Protein AF-A0A3B8NYT2-F1 (afdb_monomer_lite)

Foldseek 3Di:
DDDDDDDDDDDDDPPPPPVPPPPPDFPDAKDKDKDWAAQAAEAQDKTKIFIAIAGPFFFFKKKKFFQVFFPCLFKDWDDKDFPFPDFAPDWDDLDPRGMTMGGHPDTGDGHGDDTRMMTMIGGHLPGDFAWDKHKMFMWTWGADPVRDIDTDRPRDIDIYTHGYDHHQFQAKEKEFEAEADDPPDWWWKKKFKADPNHGPDIDIHGPPRGMDMDGRHDFAKIKIWIDTPQWQIDIDIDGHDRHHHYDYYYIAGQCPLVRPRDLAVVSLVVLVCVQVVNDDGDPRSQSSQPLVPPSDSHPVSSVQSHCCNVVNDNSD

Secondary structure (DSSP, 8-state):
--------------------------SS--EEEEE---SEEETT-EEEEEEEEE-SS-EEEEEEE-TTTB-TTTEEEEEEEE-SSS--SEEE-S-TT-EEEEEEEEEE---TTSEEEEEEEEE-TTPPSEE--EEEEEEEEEE-TTS-EEEEEEEEEEEE--EEE-----EEEEEEEE-PPPTT--PPEEEEEEETTEEEEEEEE-TT--EEEEEEEPSEEEEEEEE-TTEEPEEEEEEE-SS-EE--EE-EETT-SSSSSS--HHHHHHHHHHHTTSS---HHHHHHH--S-SSS--HHHHHHHHHHHTTSS---

pLDDT: mean 79.04, std 18.61, range [25.8, 98.31]

Radius of gyration: 38.43 Å; chains: 1; bounding box: 87×57×144 Å

Sequence (316 aa):
MKKKWLSLVSVVLVLATVLALSVPAFAATPTVTVKGNYPAVPRGSQITFSVTVDSASDVTAIMMDLSETVDFDVFEFVSYEWKTAEQPKIKADLDDKNTIAGAWETPIAVSGTAPVFEMTLKAKADAKLGKSDVSVNVTLRCKDAAGKETRISCDTTATASPLILEPSVGISISGNVKSFVDSTGDSDVTVNLLKNDVRVRYTTLVPGVTTYNFTDVAAGTYTLEISKRSHVTRTYTVTVGTSDVKQDVEIRLKGDINGDGRVNTSDVNRANLQAKGKTTLNAYEFACADVTGDGRVNTSDVNRINLHAKGKSLMW

Structure (mmCIF, N/CA/C/O backbone):
data_AF-A0A3B8NYT2-F1
#
_entry.id   AF-A0A3B8NYT2-F1
#
loop_
_atom_site.group_PDB
_atom_site.id
_atom_site.type_symbol
_atom_site.label_atom_id
_atom_site.label_alt_id
_atom_site.label_comp_id
_atom_site.label_asym_id
_atom_site.label_entity_id
_atom_site.label_seq_id
_atom_site.pdbx_PDB_ins_code
_atom_site.Cartn_x
_atom_site.Cartn_y
_atom_site.Cartn_z
_atom_site.occupancy
_atom_site.B_iso_or_equiv
_atom_site.auth_seq_id
_atom_site.auth_comp_id
_atom_site.auth_asym_id
_atom_site.auth_atom_id
_atom_site.pdbx_PDB_model_num
ATOM 1 N N . MET A 1 1 ? 56.844 -38.752 -103.220 1.00 36.84 1 MET A N 1
ATOM 2 C CA . MET A 1 1 ? 57.457 -39.279 -101.980 1.00 36.84 1 MET A CA 1
ATOM 3 C C . MET A 1 1 ? 56.417 -39.234 -100.863 1.00 36.84 1 MET A C 1
ATOM 5 O O . MET A 1 1 ? 55.834 -38.182 -100.690 1.00 36.84 1 MET A O 1
ATOM 9 N N . LYS A 1 2 ? 56.182 -40.380 -100.193 1.00 32.94 2 LYS A N 1
ATOM 10 C CA . LYS A 1 2 ? 55.697 -40.599 -98.799 1.00 32.94 2 LYS A CA 1
ATOM 11 C C . LYS A 1 2 ? 54.506 -39.727 -98.308 1.00 32.94 2 LYS A C 1
ATOM 13 O O . LYS A 1 2 ? 54.685 -38.547 -98.080 1.00 32.94 2 LYS A O 1
ATOM 18 N N . LYS A 1 3 ? 53.260 -40.232 -98.226 1.00 32.25 3 LYS A N 1
ATOM 19 C CA . LYS A 1 3 ? 52.625 -41.205 -97.279 1.00 32.25 3 LYS A CA 1
ATOM 20 C C . LYS A 1 3 ? 51.724 -40.522 -96.211 1.00 32.25 3 LYS A C 1
ATOM 22 O O . LYS A 1 3 ? 52.274 -39.913 -95.310 1.00 32.25 3 LYS A O 1
ATOM 27 N N . LYS A 1 4 ? 50.415 -40.873 -96.260 1.00 33.97 4 LYS A N 1
ATOM 28 C CA . LYS A 1 4 ? 49.476 -41.241 -95.149 1.00 33.97 4 LYS A CA 1
ATOM 29 C C . LYS A 1 4 ? 49.081 -40.157 -94.115 1.00 33.97 4 LYS A C 1
ATOM 31 O O . LYS A 1 4 ? 49.910 -39.334 -93.793 1.00 33.97 4 LYS A O 1
ATOM 36 N N . TRP A 1 5 ? 47.920 -40.131 -93.443 1.00 26.84 5 TRP A N 1
ATOM 37 C CA . TRP A 1 5 ? 46.566 -40.738 -93.470 1.00 26.84 5 TRP A CA 1
ATOM 38 C C . TRP A 1 5 ? 45.748 -39.993 -92.366 1.00 26.84 5 TRP A C 1
ATOM 40 O O . TRP A 1 5 ? 46.349 -39.288 -91.564 1.00 26.84 5 TRP A O 1
ATOM 50 N N . LEU A 1 6 ? 44.418 -40.162 -92.345 1.00 28.72 6 LEU A N 1
ATOM 51 C CA . LEU A 1 6 ? 43.397 -39.793 -91.328 1.00 28.72 6 LEU A CA 1
ATOM 52 C C . LEU A 1 6 ? 43.857 -39.413 -89.891 1.00 28.72 6 LEU A C 1
ATOM 54 O O . LEU A 1 6 ? 44.666 -40.136 -89.325 1.00 28.72 6 LEU A O 1
ATOM 58 N N . SER A 1 7 ? 43.153 -38.479 -89.214 1.00 25.80 7 SER A N 1
ATOM 59 C CA . SER A 1 7 ? 42.105 -38.834 -88.218 1.00 25.80 7 SER A CA 1
ATOM 60 C C . SER A 1 7 ? 41.546 -37.666 -87.372 1.00 25.80 7 SER A C 1
ATOM 62 O O . SER A 1 7 ? 42.304 -36.875 -86.828 1.00 25.80 7 SER A O 1
ATOM 64 N N . LEU A 1 8 ? 40.224 -37.724 -87.170 1.00 26.25 8 LEU A N 1
ATOM 65 C CA . LEU A 1 8 ? 39.459 -37.516 -85.928 1.00 26.25 8 LEU A CA 1
ATOM 66 C C . LEU A 1 8 ? 39.391 -36.153 -85.199 1.00 26.25 8 LEU A C 1
ATOM 68 O O . LEU A 1 8 ? 40.336 -35.650 -84.605 1.00 26.25 8 LEU A O 1
ATOM 72 N N . VAL A 1 9 ? 38.136 -35.696 -85.124 1.00 32.28 9 VAL A N 1
ATOM 73 C CA . VAL A 1 9 ? 37.454 -34.981 -84.033 1.00 32.28 9 VAL A CA 1
ATOM 74 C C . VAL A 1 9 ? 38.094 -35.191 -82.656 1.00 32.28 9 VAL A C 1
ATOM 76 O O . VAL A 1 9 ? 38.202 -36.323 -82.190 1.00 32.28 9 VAL A O 1
ATOM 79 N N . SER A 1 10 ? 38.383 -34.098 -81.950 1.00 26.67 10 SER A N 1
ATOM 80 C CA . SER A 1 10 ? 38.361 -34.061 -80.484 1.00 26.67 10 SER A CA 1
ATOM 81 C C . SER A 1 10 ? 38.058 -32.644 -80.008 1.00 26.67 10 SER A C 1
ATOM 83 O O . SER A 1 10 ? 38.817 -31.702 -80.219 1.00 26.67 10 SER A O 1
ATOM 85 N N . VAL A 1 11 ? 36.884 -32.534 -79.398 1.00 31.33 11 VAL A N 1
ATOM 86 C CA . VAL A 1 11 ? 36.405 -31.430 -78.575 1.00 31.33 11 VAL A CA 1
ATOM 87 C C . VAL A 1 11 ? 37.450 -31.133 -77.502 1.00 31.33 11 VAL A C 1
ATOM 89 O O . VAL A 1 11 ? 37.770 -32.013 -76.709 1.00 31.33 11 VAL A O 1
ATOM 92 N N . VAL A 1 12 ? 37.946 -29.898 -77.438 1.00 28.95 12 VAL A N 1
ATOM 93 C CA . VAL A 1 12 ? 38.584 -29.378 -76.225 1.00 28.95 12 VAL A CA 1
ATOM 94 C C . VAL A 1 12 ? 37.904 -28.065 -75.876 1.00 28.95 12 VAL A C 1
ATOM 96 O O . VAL A 1 12 ? 38.170 -27.002 -76.431 1.00 28.95 12 VAL A O 1
ATOM 99 N N . LEU A 1 13 ? 36.957 -28.215 -74.959 1.00 25.92 13 LEU A N 1
ATOM 100 C CA . LEU A 1 13 ? 36.377 -27.193 -74.112 1.00 25.92 13 LEU A CA 1
ATOM 101 C C . LEU A 1 13 ? 37.524 -26.433 -73.423 1.00 25.92 13 LEU A C 1
ATOM 103 O O . LEU A 1 13 ? 38.149 -26.960 -72.505 1.00 25.92 13 LEU A O 1
ATOM 107 N N . VAL A 1 14 ? 37.827 -25.209 -73.861 1.00 29.83 14 VAL A N 1
ATOM 108 C CA . VAL A 1 14 ? 38.656 -24.298 -73.059 1.00 29.83 14 VAL A CA 1
ATOM 109 C C . VAL A 1 14 ? 37.761 -23.796 -71.936 1.00 29.83 14 VAL A C 1
ATOM 111 O O . VAL A 1 14 ? 37.004 -22.838 -72.079 1.00 29.83 14 VAL A O 1
ATOM 114 N N . LEU A 1 15 ? 37.791 -24.549 -70.840 1.00 29.03 15 LEU A N 1
ATOM 115 C CA . LEU A 1 15 ? 37.182 -24.211 -69.569 1.00 29.03 15 LEU A CA 1
ATOM 116 C C . LEU A 1 15 ? 37.792 -22.880 -69.115 1.00 29.03 15 LEU A C 1
ATOM 118 O O . LEU A 1 15 ? 38.966 -22.816 -68.750 1.00 29.03 15 LEU A O 1
ATOM 122 N N . ALA A 1 16 ? 37.007 -21.807 -69.182 1.00 30.62 16 ALA A N 1
ATOM 123 C CA . ALA A 1 16 ? 37.347 -20.551 -68.542 1.00 30.62 16 ALA A CA 1
ATOM 124 C C . ALA A 1 16 ? 37.424 -20.813 -67.034 1.00 30.62 16 ALA A C 1
ATOM 126 O O . ALA A 1 16 ? 36.404 -20.864 -66.348 1.00 30.62 16 ALA A O 1
ATOM 127 N N . THR A 1 17 ? 38.631 -20.993 -66.503 1.00 32.44 17 THR A N 1
ATOM 128 C CA . THR A 1 17 ? 38.879 -20.804 -65.077 1.00 32.44 17 THR A CA 1
ATOM 129 C C . THR A 1 17 ? 38.724 -19.317 -64.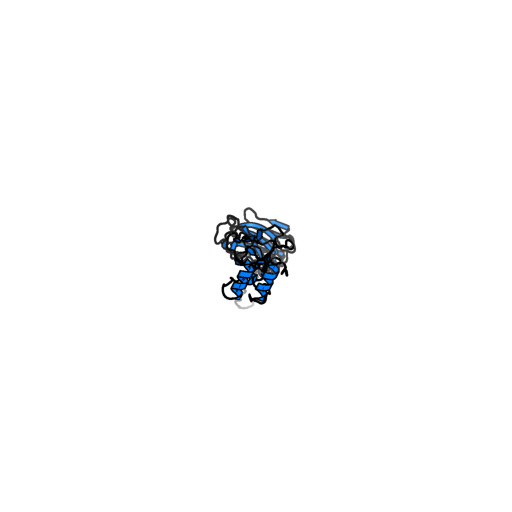792 1.00 32.44 17 THR A C 1
ATOM 131 O O . THR A 1 17 ? 39.695 -18.567 -64.725 1.00 32.44 17 THR A O 1
ATOM 134 N N . VAL A 1 18 ? 37.473 -18.880 -64.643 1.00 30.48 18 VAL A N 1
ATOM 135 C CA . VAL A 1 18 ? 37.161 -17.771 -63.753 1.00 30.48 18 VAL A CA 1
ATOM 136 C C . VAL A 1 18 ? 37.562 -18.291 -62.384 1.00 30.48 18 VAL A C 1
ATOM 138 O O . VAL A 1 18 ? 36.858 -19.101 -61.784 1.00 30.48 18 VAL A O 1
ATOM 141 N N . LEU A 1 19 ? 38.750 -17.898 -61.925 1.00 30.34 19 LEU A N 1
ATOM 142 C CA . LEU A 1 19 ? 39.091 -17.994 -60.519 1.00 30.34 19 LEU A CA 1
ATOM 143 C C . LEU A 1 19 ? 38.110 -17.047 -59.821 1.00 30.34 19 LEU A C 1
ATOM 145 O O . LEU A 1 19 ? 38.364 -15.852 -59.683 1.00 30.34 19 LEU A O 1
ATOM 149 N N . ALA A 1 20 ? 36.928 -17.561 -59.486 1.00 33.25 20 ALA A N 1
ATOM 150 C CA . ALA A 1 20 ? 36.051 -16.923 -58.536 1.00 33.25 20 ALA A CA 1
ATOM 151 C C . ALA A 1 20 ? 36.850 -16.918 -57.236 1.00 33.25 20 ALA A C 1
ATOM 153 O O . ALA A 1 20 ? 36.898 -17.914 -56.519 1.00 33.25 20 ALA A O 1
ATOM 154 N N . LEU A 1 21 ? 37.559 -15.816 -56.986 1.00 30.97 21 LEU A N 1
ATOM 155 C CA . LEU A 1 21 ? 37.954 -15.431 -55.645 1.00 30.97 21 LEU A CA 1
ATOM 156 C C . LEU A 1 21 ? 36.641 -15.343 -54.875 1.00 30.97 21 LEU A C 1
ATOM 158 O O . LEU A 1 21 ? 35.940 -14.333 -54.922 1.00 30.97 21 LEU A O 1
ATOM 162 N N . SER A 1 22 ? 36.260 -16.464 -54.267 1.00 39.09 22 SER A N 1
ATOM 163 C CA . SER A 1 22 ? 35.195 -16.525 -53.292 1.00 39.09 22 SER A CA 1
ATOM 164 C C . SER A 1 22 ? 35.589 -15.529 -52.219 1.00 39.09 22 SER A C 1
ATOM 166 O O . SER A 1 22 ? 36.538 -15.761 -51.466 1.00 39.09 22 SER A O 1
ATOM 168 N N . VAL A 1 23 ? 34.912 -14.383 -52.211 1.00 44.56 23 VAL A N 1
ATOM 169 C CA . VAL A 1 23 ? 34.935 -13.461 -51.079 1.00 44.56 23 VAL A CA 1
ATOM 170 C C . VAL A 1 23 ? 34.676 -14.330 -49.849 1.00 44.56 23 VAL A C 1
ATOM 172 O O . VAL A 1 23 ? 33.744 -15.140 -49.917 1.00 44.56 23 VAL A O 1
ATOM 175 N N . PRO A 1 24 ? 35.500 -14.273 -48.788 1.00 43.72 24 PRO A N 1
ATOM 176 C CA . PRO A 1 24 ? 35.251 -15.091 -47.616 1.00 43.72 24 PRO A CA 1
ATOM 177 C C . PRO A 1 24 ? 33.882 -14.690 -47.069 1.00 43.72 24 PRO A C 1
ATOM 179 O O . PRO A 1 24 ? 33.707 -13.617 -46.499 1.00 43.72 24 PRO A O 1
ATOM 182 N N . ALA A 1 25 ? 32.885 -15.533 -47.330 1.00 52.31 25 ALA A N 1
ATOM 183 C CA . ALA A 1 25 ? 31.579 -15.405 -46.728 1.00 52.31 25 ALA A CA 1
ATOM 184 C C . ALA A 1 25 ? 31.778 -15.545 -45.219 1.00 52.31 25 ALA A C 1
ATOM 186 O O . ALA A 1 25 ? 32.503 -16.436 -44.765 1.00 52.31 25 ALA A O 1
ATOM 187 N N . PHE A 1 26 ? 31.169 -14.647 -44.450 1.00 51.44 26 PHE A N 1
ATOM 188 C CA . PHE A 1 26 ? 31.107 -14.771 -43.000 1.00 51.44 26 PHE A CA 1
ATOM 189 C C . PHE A 1 26 ? 30.661 -16.195 -42.633 1.00 51.44 26 PHE A C 1
ATOM 191 O O . PHE A 1 26 ? 29.704 -16.711 -43.211 1.00 51.44 26 PHE A O 1
ATOM 198 N N . ALA A 1 27 ? 31.351 -16.838 -41.684 1.00 51.31 27 ALA A N 1
ATOM 199 C CA . ALA A 1 27 ? 31.037 -18.210 -41.271 1.00 51.31 27 ALA A CA 1
ATOM 200 C C . ALA A 1 27 ? 29.610 -18.339 -40.692 1.00 51.31 27 ALA A C 1
ATOM 202 O O . ALA A 1 27 ? 29.009 -19.408 -40.765 1.00 51.31 27 ALA A O 1
ATOM 203 N N . ALA A 1 28 ? 29.061 -17.236 -40.168 1.00 60.59 28 ALA A N 1
ATOM 204 C CA . ALA A 1 28 ? 27.662 -17.062 -39.794 1.00 60.59 28 ALA A CA 1
ATOM 205 C C . ALA A 1 28 ? 27.243 -15.597 -40.021 1.00 60.59 28 ALA A C 1
ATOM 207 O O . ALA A 1 28 ? 28.041 -14.683 -39.811 1.00 60.59 28 ALA A O 1
ATOM 208 N N . THR A 1 29 ? 25.999 -15.366 -40.452 1.00 64.62 29 THR A N 1
ATOM 209 C CA . THR A 1 29 ? 25.456 -14.002 -40.588 1.00 64.62 29 THR A CA 1
ATOM 210 C C . THR A 1 29 ? 25.199 -13.434 -39.190 1.00 64.62 29 THR A C 1
ATOM 212 O O . THR A 1 29 ? 24.562 -14.130 -38.397 1.00 64.62 29 THR A O 1
ATOM 215 N N . PRO A 1 30 ? 25.674 -12.219 -38.858 1.00 70.94 30 PRO A N 1
ATOM 216 C CA . PRO A 1 30 ? 25.393 -11.621 -37.561 1.00 70.94 30 PRO A CA 1
ATOM 217 C C . PRO A 1 30 ? 23.886 -11.440 -37.376 1.00 70.94 30 PRO A C 1
ATOM 219 O O . PRO A 1 30 ? 23.181 -11.009 -38.290 1.00 70.94 30 PRO A O 1
ATOM 222 N N . THR A 1 31 ? 23.395 -11.758 -36.184 1.00 73.75 31 THR A N 1
ATOM 223 C CA . THR A 1 31 ? 21.991 -11.577 -35.819 1.00 73.75 31 THR A CA 1
ATOM 224 C C . THR A 1 31 ? 21.855 -10.431 -34.831 1.00 73.75 31 THR A C 1
ATOM 226 O O . THR A 1 31 ? 22.722 -10.194 -33.989 1.00 73.75 31 THR A O 1
ATOM 229 N N . VAL A 1 32 ? 20.756 -9.694 -34.946 1.00 76.56 32 VAL A N 1
ATOM 230 C CA . VAL A 1 32 ? 20.416 -8.610 -34.030 1.00 76.56 32 VAL A CA 1
ATOM 231 C C . VAL A 1 32 ? 19.077 -8.943 -33.408 1.00 76.56 32 VAL A C 1
ATOM 233 O O . VAL A 1 32 ? 18.119 -9.272 -34.102 1.00 76.56 32 VAL A O 1
ATOM 236 N N . THR A 1 33 ? 19.014 -8.861 -32.087 1.00 76.25 33 THR A N 1
ATOM 237 C CA . THR A 1 33 ? 17.770 -8.999 -31.339 1.00 76.25 33 THR A CA 1
ATOM 238 C C . THR A 1 33 ? 17.565 -7.745 -30.513 1.00 76.25 33 THR A C 1
ATOM 240 O O . THR A 1 33 ? 18.413 -7.390 -29.694 1.00 76.25 33 THR A O 1
ATOM 243 N N . VAL A 1 34 ? 16.422 -7.091 -30.689 1.00 73.69 34 VAL A N 1
ATOM 244 C CA . VAL A 1 34 ? 15.994 -5.995 -29.818 1.00 73.69 34 VAL A CA 1
ATOM 245 C C . VAL A 1 34 ? 14.981 -6.547 -28.822 1.00 73.69 34 VAL A C 1
ATOM 247 O O . VAL A 1 34 ? 14.051 -7.262 -29.199 1.00 73.69 34 VAL A O 1
ATOM 250 N N . LYS A 1 35 ? 15.148 -6.224 -27.542 1.00 73.00 35 LYS A N 1
ATOM 251 C CA . LYS A 1 35 ? 14.205 -6.570 -26.479 1.00 73.00 35 LYS A CA 1
ATOM 252 C C . LYS A 1 35 ? 13.579 -5.301 -25.913 1.00 73.00 35 LYS A C 1
ATOM 254 O O . LYS A 1 35 ? 14.280 -4.389 -25.480 1.00 73.00 35 LYS A O 1
ATOM 259 N N . GLY A 1 36 ? 12.251 -5.302 -25.888 1.00 66.12 36 GLY A N 1
ATOM 260 C CA . GLY A 1 36 ? 11.399 -4.289 -25.276 1.00 66.12 36 GLY A CA 1
ATOM 261 C C . GLY A 1 36 ? 9.948 -4.735 -25.423 1.00 66.12 36 GLY A C 1
ATOM 262 O O . GLY A 1 36 ? 9.370 -4.592 -26.493 1.00 66.12 36 GLY A O 1
ATOM 263 N N . ASN A 1 37 ? 9.376 -5.356 -24.388 1.00 66.81 37 ASN A N 1
ATOM 264 C CA . ASN A 1 37 ? 7.980 -5.797 -24.402 1.00 66.81 37 ASN A CA 1
ATOM 265 C C . ASN A 1 37 ? 7.169 -4.939 -23.435 1.00 66.81 37 ASN A C 1
ATOM 267 O O . ASN A 1 37 ? 7.225 -5.137 -22.221 1.00 66.81 37 ASN A O 1
ATOM 271 N N . TYR A 1 38 ? 6.416 -4.000 -23.995 1.00 72.88 38 TYR A N 1
ATOM 272 C CA . TYR A 1 38 ? 5.636 -3.026 -23.247 1.00 72.88 38 TYR A CA 1
ATOM 273 C C . TYR A 1 38 ? 4.184 -3.082 -23.717 1.00 72.88 38 TYR A C 1
ATOM 275 O O . TYR A 1 38 ? 3.807 -2.324 -24.601 1.00 72.88 38 TYR A O 1
ATOM 283 N N . PRO A 1 39 ? 3.344 -3.982 -23.176 1.00 65.25 39 PRO A N 1
ATOM 284 C CA . PRO A 1 39 ? 1.949 -4.082 -23.606 1.00 65.25 39 PRO A CA 1
ATOM 285 C C . PRO A 1 39 ? 1.129 -2.837 -23.229 1.00 65.25 39 PRO A C 1
ATOM 287 O O . PRO A 1 39 ? 0.148 -2.527 -23.901 1.00 65.25 39 PRO A O 1
ATOM 290 N N . ALA A 1 40 ? 1.536 -2.112 -22.182 1.00 76.56 40 ALA A N 1
ATOM 291 C CA . ALA A 1 40 ? 0.918 -0.866 -21.749 1.00 76.56 40 ALA A CA 1
ATOM 292 C C . ALA A 1 40 ? 1.969 0.117 -21.213 1.00 76.56 40 ALA A C 1
ATOM 294 O O . ALA A 1 40 ? 2.848 -0.280 -20.446 1.00 76.56 40 ALA A O 1
ATOM 295 N N . VAL A 1 41 ? 1.856 1.391 -21.598 1.00 78.56 41 VAL A N 1
ATOM 296 C CA . VAL A 1 41 ? 2.764 2.472 -21.187 1.00 78.56 41 VAL A CA 1
ATOM 297 C C . VAL A 1 41 ? 1.937 3.681 -20.749 1.00 78.56 41 VAL A C 1
ATOM 299 O O . VAL A 1 41 ? 1.312 4.332 -21.586 1.00 78.56 41 VAL A O 1
ATOM 302 N N . PRO A 1 42 ? 1.893 4.006 -19.449 1.00 80.25 42 PRO A N 1
ATOM 303 C CA . PRO A 1 42 ? 1.247 5.229 -18.989 1.00 80.25 42 PRO A CA 1
ATOM 304 C C . PRO A 1 42 ? 1.978 6.475 -19.510 1.00 80.25 42 PRO A C 1
ATOM 306 O O . PRO A 1 42 ? 3.213 6.502 -19.539 1.00 80.25 42 PRO A O 1
ATOM 309 N N . ARG A 1 43 ? 1.238 7.537 -19.850 1.00 80.56 43 ARG A N 1
ATOM 310 C CA . ARG A 1 43 ? 1.806 8.873 -20.114 1.00 80.56 43 ARG A CA 1
ATOM 311 C C . ARG A 1 43 ? 2.784 9.268 -19.004 1.00 80.56 43 ARG A C 1
ATOM 313 O O . ARG A 1 43 ? 2.581 8.960 -17.831 1.00 80.56 43 ARG A O 1
ATOM 320 N N . GLY A 1 44 ? 3.871 9.932 -19.370 1.00 77.56 44 GLY A N 1
ATOM 321 C CA . GLY A 1 44 ? 4.932 10.343 -18.451 1.00 77.56 44 GLY A CA 1
ATOM 322 C C . GLY A 1 44 ? 5.887 9.230 -18.000 1.00 77.56 44 GLY A C 1
ATOM 323 O O . GLY A 1 44 ? 6.918 9.553 -17.409 1.00 77.56 44 GLY A O 1
ATOM 324 N N . SER A 1 45 ? 5.593 7.953 -18.276 1.00 80.38 45 SER A N 1
ATOM 325 C CA . SER A 1 45 ? 6.453 6.822 -17.893 1.00 80.38 45 SER A CA 1
ATOM 326 C C . SER A 1 45 ? 7.567 6.574 -18.907 1.00 80.38 45 SER A C 1
ATOM 328 O O . SER A 1 45 ? 7.426 6.885 -20.090 1.00 80.38 45 SER A O 1
ATOM 330 N N . GLN A 1 46 ? 8.667 5.984 -18.439 1.00 87.38 46 GLN A N 1
ATOM 331 C CA . GLN A 1 46 ? 9.809 5.604 -19.269 1.00 87.38 46 GLN A CA 1
ATOM 332 C C . GLN A 1 46 ? 9.741 4.134 -19.700 1.00 87.38 46 GLN A C 1
ATOM 334 O O . GLN A 1 46 ? 9.254 3.281 -18.959 1.00 87.38 46 GLN A O 1
ATOM 339 N N . ILE A 1 47 ? 10.265 3.848 -20.889 1.00 82.69 47 ILE A N 1
ATOM 340 C CA . ILE A 1 47 ? 10.481 2.507 -21.436 1.00 82.69 47 ILE A CA 1
ATOM 341 C C . ILE A 1 47 ? 11.923 2.382 -21.918 1.00 82.69 47 ILE A C 1
ATOM 343 O O . ILE A 1 47 ? 12.501 3.364 -22.381 1.00 82.69 47 ILE A O 1
ATOM 347 N N . THR A 1 48 ? 12.489 1.178 -21.840 1.00 85.38 48 THR A N 1
ATOM 348 C CA . THR A 1 48 ? 13.886 0.918 -22.202 1.00 85.38 48 THR A CA 1
ATOM 349 C C . THR A 1 48 ? 13.979 -0.166 -23.270 1.00 85.38 48 THR A C 1
ATOM 351 O O . THR A 1 48 ? 13.606 -1.317 -23.067 1.00 85.38 48 THR A O 1
ATOM 354 N N . PHE A 1 49 ? 14.531 0.181 -24.422 1.00 79.94 49 PHE A N 1
ATOM 355 C CA . PHE A 1 49 ? 14.878 -0.784 -25.455 1.00 79.94 49 PHE A CA 1
ATOM 356 C C . PHE A 1 49 ? 16.313 -1.230 -25.260 1.00 79.94 49 PHE A C 1
ATOM 358 O O . PHE A 1 49 ? 17.187 -0.410 -24.999 1.00 79.94 49 PHE A O 1
ATOM 365 N N . SER A 1 50 ? 16.559 -2.523 -25.422 1.00 84.38 50 SER A N 1
ATOM 366 C CA . SER A 1 50 ? 17.906 -3.086 -25.406 1.00 84.38 50 SER A CA 1
ATOM 367 C C . SER A 1 50 ? 18.183 -3.788 -26.727 1.00 84.38 50 SER A C 1
ATOM 369 O O . SER A 1 50 ? 17.331 -4.509 -27.243 1.00 84.38 50 SER A O 1
ATOM 371 N N . VAL A 1 51 ? 19.366 -3.571 -27.291 1.00 82.50 51 VAL A N 1
ATOM 372 C CA . VAL A 1 51 ? 19.817 -4.207 -28.531 1.00 82.50 51 VAL A CA 1
ATOM 373 C C . VAL A 1 51 ? 20.937 -5.170 -28.184 1.00 82.50 51 VAL A C 1
ATOM 375 O O . VAL A 1 51 ? 21.940 -4.789 -27.588 1.00 82.50 51 VAL A O 1
ATOM 378 N N . THR A 1 52 ? 20.764 -6.425 -28.571 1.00 84.94 52 THR A N 1
ATOM 379 C CA . THR A 1 52 ? 21.759 -7.493 -28.465 1.00 84.94 52 THR A CA 1
ATOM 380 C C . THR A 1 52 ? 22.220 -7.858 -29.869 1.00 84.94 52 THR A C 1
ATOM 382 O O . THR A 1 52 ? 21.408 -7.927 -30.793 1.00 84.94 52 THR A O 1
ATOM 385 N N . VAL A 1 53 ? 23.523 -8.066 -30.033 1.00 81.06 53 VAL A N 1
ATOM 386 C CA . VAL A 1 53 ? 24.124 -8.476 -31.304 1.00 81.06 53 VAL A CA 1
ATOM 387 C C . VAL A 1 53 ? 24.859 -9.781 -31.069 1.00 81.06 53 VAL A C 1
ATOM 389 O O . VAL A 1 53 ? 25.681 -9.873 -30.157 1.00 81.06 53 VAL A O 1
ATOM 392 N N . ASP A 1 54 ? 24.566 -10.775 -31.897 1.00 78.88 54 ASP A N 1
ATOM 393 C CA . ASP A 1 54 ? 25.305 -12.026 -31.947 1.00 78.88 54 ASP A CA 1
ATOM 394 C C . ASP A 1 54 ? 26.061 -12.097 -33.271 1.00 78.88 54 ASP A C 1
ATOM 396 O O . ASP A 1 54 ? 25.457 -12.227 -34.337 1.00 78.88 54 ASP A O 1
ATOM 400 N N . SER A 1 55 ? 27.381 -11.949 -33.219 1.00 73.81 55 SER A N 1
ATOM 401 C CA . SER A 1 55 ? 28.234 -11.925 -34.403 1.00 73.81 55 SER A CA 1
ATOM 402 C C . SER A 1 55 ? 29.432 -12.842 -34.203 1.00 73.81 55 SER A C 1
ATOM 404 O O . SER A 1 55 ? 30.135 -12.753 -33.204 1.00 73.81 55 SER A O 1
ATOM 406 N N . ALA A 1 56 ? 29.718 -13.681 -35.200 1.00 65.00 56 ALA A N 1
ATOM 407 C CA . ALA A 1 56 ? 30.949 -14.472 -35.255 1.00 65.00 56 ALA A CA 1
ATOM 408 C C . ALA A 1 56 ? 32.160 -13.658 -35.767 1.00 65.00 56 ALA A C 1
ATOM 410 O O . ALA A 1 56 ? 33.214 -14.222 -36.057 1.00 65.00 56 ALA A O 1
ATOM 411 N N . SER A 1 57 ? 32.006 -12.346 -35.966 1.00 70.50 57 SER A N 1
ATOM 412 C CA . SER A 1 57 ? 33.036 -11.444 -36.497 1.00 70.50 57 SER A CA 1
ATOM 413 C C . SER A 1 57 ? 33.023 -10.097 -35.786 1.00 70.50 57 SER A C 1
ATOM 415 O O . SER A 1 57 ? 31.981 -9.674 -35.276 1.00 70.50 57 SER A O 1
ATOM 417 N N . ASP A 1 58 ? 34.166 -9.415 -35.793 1.00 74.75 58 ASP A N 1
ATOM 418 C CA . ASP A 1 58 ? 34.310 -8.141 -35.098 1.00 74.75 58 ASP A CA 1
ATOM 419 C C . ASP A 1 58 ? 33.487 -7.031 -35.772 1.00 74.75 58 ASP A C 1
ATOM 421 O O . ASP A 1 58 ? 33.504 -6.840 -36.998 1.00 74.75 58 ASP A O 1
ATOM 425 N N . VAL A 1 59 ? 32.765 -6.280 -34.944 1.00 76.88 59 VAL A N 1
ATOM 426 C CA . VAL A 1 59 ? 31.896 -5.173 -35.349 1.00 76.88 59 VAL A CA 1
ATOM 427 C C . VAL A 1 59 ? 32.693 -3.873 -35.324 1.00 76.88 59 VAL A C 1
ATOM 429 O O . VAL A 1 59 ? 33.389 -3.579 -34.355 1.00 76.88 59 VAL A O 1
ATOM 432 N N . THR A 1 60 ? 32.592 -3.077 -36.388 1.00 77.25 60 THR A N 1
ATOM 433 C CA . THR A 1 60 ? 33.293 -1.786 -36.510 1.00 77.25 60 THR A CA 1
ATOM 434 C C . THR A 1 60 ? 32.373 -0.585 -36.374 1.00 77.25 60 THR A C 1
ATOM 436 O O . THR A 1 60 ? 32.817 0.482 -35.948 1.00 77.25 60 THR A O 1
ATOM 439 N N . ALA A 1 61 ? 31.091 -0.741 -36.703 1.00 80.12 61 ALA A N 1
ATOM 440 C CA . ALA A 1 61 ? 30.091 0.289 -36.466 1.00 80.12 61 ALA A CA 1
ATOM 441 C C . ALA A 1 61 ? 28.698 -0.305 -36.254 1.00 80.12 61 ALA A C 1
ATOM 443 O O . ALA A 1 61 ? 28.332 -1.318 -36.855 1.00 80.12 61 ALA A O 1
ATOM 444 N N . ILE A 1 62 ? 27.911 0.388 -35.439 1.00 81.75 62 ILE A N 1
ATOM 445 C CA . ILE A 1 62 ? 26.498 0.119 -35.193 1.00 81.75 62 ILE A CA 1
ATOM 446 C C . ILE A 1 62 ? 25.749 1.420 -35.461 1.00 81.75 62 ILE A C 1
ATOM 448 O O . ILE A 1 62 ? 26.086 2.465 -34.905 1.00 81.75 62 ILE A O 1
ATOM 452 N N . MET A 1 63 ? 24.742 1.359 -36.323 1.00 78.81 63 MET A N 1
ATOM 453 C CA . MET A 1 63 ? 23.862 2.482 -36.634 1.00 78.81 63 MET A CA 1
ATOM 454 C C . MET A 1 63 ? 22.425 2.094 -36.311 1.00 78.81 63 MET A C 1
ATOM 456 O O . MET A 1 63 ? 21.996 0.994 -36.650 1.00 78.81 63 MET A O 1
ATOM 460 N N . MET A 1 64 ? 21.686 2.993 -35.678 1.00 77.62 64 MET A N 1
ATOM 461 C CA . MET A 1 64 ? 20.285 2.818 -35.319 1.00 77.62 64 MET A CA 1
ATOM 462 C C . MET A 1 64 ? 19.480 3.969 -35.894 1.00 77.62 64 MET A C 1
ATOM 464 O O . MET A 1 64 ? 19.746 5.124 -35.575 1.00 77.62 64 MET A O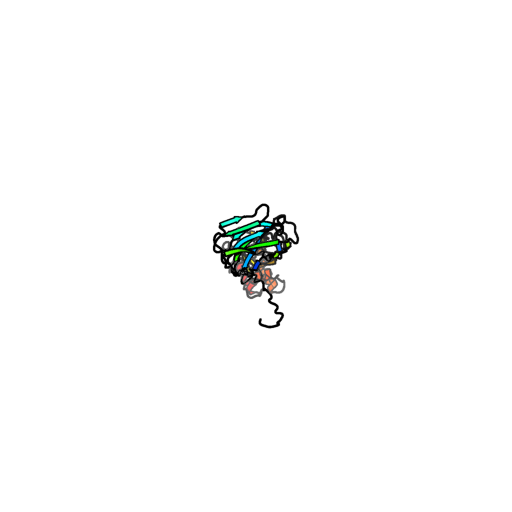 1
ATOM 468 N N . ASP A 1 65 ? 18.515 3.645 -36.741 1.00 76.25 65 ASP A N 1
ATOM 469 C CA . ASP A 1 65 ? 17.601 4.606 -37.344 1.00 76.25 65 ASP A CA 1
ATOM 470 C C . ASP A 1 65 ? 16.239 4.512 -36.644 1.00 76.25 65 ASP A C 1
ATOM 472 O O . ASP A 1 65 ? 15.666 3.420 -36.526 1.00 76.25 65 ASP A O 1
ATOM 476 N N . LEU A 1 66 ? 15.765 5.653 -36.135 1.00 73.25 66 LEU A N 1
ATOM 477 C CA . LEU A 1 66 ? 14.496 5.799 -35.419 1.00 73.25 66 LEU A CA 1
ATOM 478 C C . LEU A 1 66 ? 13.456 6.597 -36.229 1.00 73.25 66 LEU A C 1
ATOM 480 O O . LEU A 1 66 ? 12.332 6.783 -35.760 1.00 73.25 66 LEU A O 1
ATOM 484 N N . SER A 1 67 ? 13.825 7.111 -37.410 1.00 64.56 67 SER A N 1
ATOM 485 C CA . SER A 1 67 ? 13.092 8.165 -38.131 1.00 64.56 67 SER A CA 1
ATOM 486 C C . SER A 1 67 ? 11.719 7.762 -38.653 1.00 64.56 67 SER A C 1
ATOM 488 O O . SER A 1 67 ? 10.799 8.576 -38.618 1.00 64.56 67 SER A O 1
ATOM 490 N N . GLU A 1 68 ? 11.561 6.519 -39.096 1.00 63.72 68 GLU A N 1
ATOM 491 C CA . GLU A 1 68 ? 10.289 5.997 -39.616 1.00 63.72 68 GLU A CA 1
ATOM 492 C C . GLU A 1 68 ? 9.534 5.147 -38.586 1.00 63.72 68 GLU A C 1
ATOM 494 O O . GLU A 1 68 ? 8.489 4.573 -38.889 1.00 63.72 68 GLU A O 1
ATOM 499 N N . THR A 1 69 ? 10.080 5.012 -37.375 1.00 67.00 69 THR A N 1
ATOM 500 C CA . THR A 1 69 ? 9.778 3.856 -36.532 1.00 67.00 69 THR A CA 1
ATOM 501 C C . THR A 1 69 ? 9.411 4.180 -35.090 1.00 67.00 69 THR A C 1
ATOM 503 O O . THR A 1 69 ? 8.727 3.373 -34.463 1.00 67.00 69 THR A O 1
ATOM 506 N N . VAL A 1 70 ? 9.809 5.335 -34.554 1.00 76.50 70 VAL A N 1
ATOM 507 C CA . VAL A 1 70 ? 9.342 5.827 -33.250 1.00 76.50 70 VAL A CA 1
ATOM 508 C C . VAL A 1 70 ? 8.350 6.960 -33.479 1.00 76.50 70 VAL A C 1
ATOM 510 O O . VAL A 1 70 ? 8.680 7.963 -34.109 1.00 76.50 70 VAL A O 1
ATOM 513 N N . ASP A 1 71 ? 7.141 6.830 -32.933 1.00 82.88 71 ASP A N 1
ATOM 514 C CA . ASP A 1 71 ? 6.184 7.936 -32.895 1.00 82.88 71 ASP A CA 1
ATOM 515 C C . ASP A 1 71 ? 6.674 9.017 -31.912 1.00 82.88 71 ASP A C 1
ATOM 517 O O . ASP A 1 71 ? 6.382 8.986 -30.714 1.00 82.88 71 ASP A O 1
ATOM 521 N N . PHE A 1 72 ? 7.460 9.969 -32.420 1.00 83.25 72 PHE A N 1
ATOM 522 C CA . PHE A 1 72 ? 7.977 11.095 -31.641 1.00 83.25 72 PHE A CA 1
ATOM 523 C C . PHE A 1 72 ? 6.912 12.141 -31.298 1.00 83.25 72 PHE A C 1
ATOM 525 O O . PHE A 1 72 ? 7.207 13.053 -30.526 1.00 83.25 72 PHE A O 1
ATOM 532 N N . ASP A 1 73 ? 5.674 12.030 -31.793 1.00 83.50 73 ASP A N 1
ATOM 533 C CA . ASP A 1 73 ? 4.551 12.800 -31.248 1.00 83.50 73 ASP A CA 1
ATOM 534 C C . ASP A 1 73 ? 4.085 12.202 -29.911 1.00 83.50 73 ASP A C 1
ATOM 536 O O . ASP A 1 73 ? 3.618 12.937 -29.040 1.00 83.50 73 ASP A O 1
ATOM 540 N N . VAL A 1 74 ? 4.277 10.893 -29.709 1.00 83.75 74 VAL A N 1
ATOM 541 C CA . VAL A 1 74 ? 3.908 10.145 -28.495 1.00 83.75 74 VAL A CA 1
ATOM 542 C C . VAL A 1 74 ? 5.069 10.008 -27.510 1.00 83.75 74 VAL A C 1
ATOM 544 O O . VAL A 1 74 ? 4.856 10.104 -26.300 1.00 83.75 74 VAL A O 1
ATOM 547 N N . PHE A 1 75 ? 6.291 9.797 -27.994 1.00 87.12 75 PHE A N 1
ATOM 548 C CA . PHE A 1 75 ? 7.473 9.566 -27.167 1.00 87.12 75 PHE A CA 1
ATOM 549 C C . PHE A 1 75 ? 8.486 10.710 -27.271 1.00 87.12 75 PHE A C 1
ATOM 551 O O . PHE A 1 75 ? 8.676 11.311 -28.323 1.00 87.12 75 PHE A O 1
ATOM 558 N N . GLU A 1 76 ? 9.167 11.001 -26.168 1.00 87.75 76 GLU A N 1
ATOM 559 C CA . GLU A 1 76 ? 10.349 11.858 -26.121 1.00 87.75 76 GLU A CA 1
ATOM 560 C C . GLU A 1 76 ? 11.589 11.019 -25.793 1.00 87.75 76 GLU A C 1
ATOM 562 O O . GLU A 1 76 ? 11.544 10.090 -24.979 1.00 87.75 76 GLU A O 1
ATOM 567 N N . PHE A 1 77 ? 12.704 11.332 -26.449 1.00 87.38 77 PHE A N 1
ATOM 568 C CA . PHE A 1 77 ? 13.987 10.705 -26.157 1.00 87.38 77 PHE A CA 1
ATOM 569 C C . PHE A 1 77 ? 14.501 11.162 -24.782 1.00 87.38 77 PHE A C 1
ATOM 571 O O . PHE A 1 77 ? 14.474 12.354 -24.478 1.00 87.38 77 PHE A O 1
ATOM 578 N N . VAL A 1 78 ? 14.975 10.222 -23.955 1.00 88.50 78 VAL A N 1
ATOM 579 C CA . VAL A 1 78 ? 15.526 10.519 -22.619 1.00 88.50 78 VAL A CA 1
ATOM 580 C C . VAL A 1 78 ? 17.034 10.322 -22.595 1.00 88.50 78 VAL A C 1
ATOM 582 O O . VAL A 1 78 ? 17.776 11.230 -22.228 1.00 88.50 78 VAL A O 1
ATOM 585 N N . SER A 1 79 ? 17.492 9.119 -22.935 1.00 87.44 79 SER A N 1
ATOM 586 C CA . SER A 1 79 ? 18.903 8.751 -22.854 1.00 87.44 79 SER A CA 1
ATOM 587 C C . SER A 1 79 ? 19.211 7.518 -23.693 1.00 87.44 79 SER A C 1
ATOM 589 O O . SER A 1 79 ? 18.319 6.756 -24.068 1.00 87.44 79 SER A O 1
ATOM 591 N N . TYR A 1 80 ? 20.495 7.300 -23.960 1.00 88.62 80 TYR A N 1
ATOM 592 C CA . TYR A 1 80 ? 21.003 6.040 -24.480 1.00 88.62 80 TYR A CA 1
ATOM 593 C C . TYR A 1 80 ? 22.324 5.684 -23.789 1.00 88.62 80 TYR A C 1
ATOM 595 O O . TYR A 1 80 ? 23.006 6.552 -23.241 1.00 88.62 80 TYR A O 1
ATOM 603 N N . GLU A 1 81 ? 22.708 4.413 -23.847 1.00 89.69 81 GLU A N 1
ATOM 604 C CA . GLU A 1 81 ? 23.976 3.918 -23.327 1.00 89.69 81 GLU A CA 1
ATOM 605 C C . GLU A 1 81 ? 24.556 2.820 -24.229 1.00 89.69 81 GLU A C 1
ATOM 607 O O . GLU A 1 81 ? 23.861 1.879 -24.607 1.00 89.69 81 GLU A O 1
ATOM 612 N N . TRP A 1 82 ? 25.852 2.912 -24.544 1.00 89.31 82 TRP A N 1
ATOM 613 C CA . TRP A 1 82 ? 26.597 1.829 -25.192 1.00 89.31 82 TRP A CA 1
ATOM 614 C C . TRP A 1 82 ? 27.114 0.862 -24.127 1.00 89.31 82 TRP A C 1
ATOM 616 O O . TRP A 1 82 ? 27.909 1.247 -23.270 1.00 89.31 82 TRP A O 1
ATOM 626 N N . LYS A 1 83 ? 26.696 -0.401 -24.206 1.00 89.00 83 LYS A N 1
ATOM 627 C CA . LYS A 1 83 ? 27.030 -1.486 -23.267 1.00 89.00 83 LYS A CA 1
ATOM 628 C C . LYS A 1 83 ? 28.181 -2.364 -23.783 1.00 89.00 83 LYS A C 1
ATOM 630 O O . LYS A 1 83 ? 28.234 -3.568 -23.550 1.00 89.00 83 LYS A O 1
ATOM 635 N N . THR A 1 84 ? 29.103 -1.760 -24.522 1.00 85.44 84 THR A N 1
ATOM 636 C CA . THR A 1 84 ? 30.287 -2.413 -25.089 1.00 85.44 84 THR A CA 1
ATOM 637 C C . THR A 1 84 ? 31.499 -2.228 -24.173 1.00 85.44 84 THR A C 1
ATOM 639 O O . THR A 1 84 ? 31.594 -1.234 -23.451 1.00 85.44 84 THR A O 1
ATOM 642 N N . ALA A 1 85 ? 32.449 -3.171 -24.208 1.00 80.38 85 ALA A N 1
ATOM 643 C CA . ALA A 1 85 ? 33.675 -3.099 -23.402 1.00 80.38 85 ALA A CA 1
ATOM 644 C C . ALA A 1 85 ? 34.511 -1.843 -23.715 1.00 80.38 85 ALA A C 1
ATOM 646 O O . ALA A 1 85 ? 35.075 -1.224 -22.816 1.00 80.38 85 ALA A O 1
ATOM 647 N N . GLU A 1 86 ? 34.534 -1.440 -24.987 1.00 83.38 86 GLU A N 1
ATOM 648 C CA . GLU A 1 86 ? 35.098 -0.171 -25.443 1.00 83.38 86 GLU A CA 1
ATOM 649 C C . GLU A 1 86 ? 33.975 0.753 -25.914 1.00 83.38 86 GLU A C 1
ATOM 651 O O . GLU A 1 86 ? 33.073 0.325 -26.634 1.00 83.38 86 GLU A O 1
ATOM 656 N N . GLN A 1 87 ? 34.019 2.028 -25.534 1.00 86.06 87 GLN A N 1
ATOM 657 C CA . GLN A 1 87 ? 33.057 3.029 -26.002 1.00 86.06 87 GLN A CA 1
ATOM 658 C C . GLN A 1 87 ? 33.388 3.470 -27.438 1.00 86.06 87 GLN A C 1
ATOM 660 O O . GLN A 1 87 ? 34.572 3.624 -27.757 1.00 86.06 87 GLN A O 1
ATOM 665 N N . PRO A 1 88 ? 32.379 3.730 -28.292 1.00 86.75 88 PRO A N 1
ATOM 666 C CA . PRO A 1 88 ? 32.631 4.203 -29.646 1.00 86.75 88 PRO A CA 1
ATOM 667 C C . PRO A 1 88 ? 33.328 5.566 -29.613 1.00 86.75 88 PRO A C 1
ATOM 669 O O . PRO A 1 88 ? 33.005 6.434 -28.795 1.00 86.75 88 PRO A O 1
ATOM 672 N N . LYS A 1 89 ? 34.302 5.736 -30.510 1.00 83.81 89 LYS A N 1
ATOM 673 C CA . LYS A 1 89 ? 35.128 6.947 -30.637 1.00 83.81 89 LYS A CA 1
ATOM 674 C C . LYS A 1 89 ? 34.422 8.033 -31.431 1.00 83.81 89 LYS A C 1
ATOM 676 O O . LYS A 1 89 ? 34.596 9.213 -31.147 1.00 83.81 89 LYS A O 1
ATOM 681 N N . ILE A 1 90 ? 33.609 7.620 -32.398 1.00 78.50 90 ILE A N 1
ATOM 682 C CA . ILE A 1 90 ? 32.762 8.506 -33.186 1.00 78.50 90 ILE A CA 1
ATOM 683 C C . ILE A 1 90 ? 31.323 8.202 -32.796 1.00 78.50 90 ILE A C 1
ATOM 685 O O . ILE A 1 90 ? 30.872 7.061 -32.923 1.00 78.50 90 ILE A O 1
ATOM 689 N N . LYS A 1 91 ? 30.628 9.230 -32.313 1.00 80.12 91 LYS A N 1
ATOM 690 C CA . LYS A 1 91 ? 29.210 9.180 -31.974 1.00 80.12 91 LYS A CA 1
ATOM 691 C C . LYS A 1 91 ? 28.477 10.194 -32.838 1.00 80.12 91 LYS A C 1
ATOM 693 O O . LYS A 1 91 ? 28.899 11.347 -32.915 1.00 80.12 91 LYS A O 1
ATOM 698 N N . ALA A 1 92 ? 27.419 9.752 -33.499 1.00 72.69 92 ALA A N 1
ATOM 699 C CA . ALA A 1 92 ? 26.375 10.643 -33.973 1.00 72.69 92 ALA A CA 1
ATOM 700 C C . ALA A 1 92 ? 25.172 10.398 -33.069 1.00 72.69 92 ALA A C 1
ATOM 702 O O . ALA A 1 92 ? 24.694 9.267 -32.971 1.00 72.69 92 ALA A O 1
ATOM 703 N N . ASP A 1 93 ? 24.762 11.441 -32.363 1.00 73.25 93 ASP A N 1
ATOM 704 C CA . ASP A 1 93 ? 23.567 11.415 -31.529 1.00 73.25 93 ASP A CA 1
ATOM 705 C C . ASP A 1 93 ? 22.356 11.826 -32.366 1.00 73.25 93 ASP A C 1
ATOM 707 O O . ASP A 1 93 ? 22.509 12.144 -33.545 1.00 73.25 93 ASP A O 1
ATOM 711 N N . LEU A 1 94 ? 21.175 11.824 -31.742 1.00 72.69 94 LEU A N 1
ATOM 712 C CA . LEU A 1 94 ? 19.900 12.143 -32.382 1.00 72.69 94 LEU A CA 1
ATOM 713 C C . LEU A 1 94 ? 20.002 13.454 -33.193 1.00 72.69 94 LEU A C 1
ATOM 715 O O . LEU A 1 94 ? 20.048 14.546 -32.624 1.00 72.69 94 LEU A O 1
ATOM 719 N N . ASP A 1 95 ? 20.088 13.326 -34.516 1.00 66.88 95 ASP A N 1
ATOM 720 C CA . ASP A 1 95 ? 20.160 14.423 -35.484 1.00 66.88 95 ASP A CA 1
ATOM 721 C C . ASP A 1 95 ? 18.777 14.698 -36.103 1.00 66.88 95 ASP A C 1
ATOM 723 O O . ASP A 1 95 ? 17.789 14.059 -35.742 1.00 66.88 95 ASP A O 1
ATOM 727 N N . ASP A 1 96 ? 18.682 15.614 -37.077 1.00 61.53 96 ASP A N 1
ATOM 728 C CA . ASP A 1 96 ? 17.433 15.898 -37.816 1.00 61.53 96 ASP A CA 1
ATOM 729 C C . ASP A 1 96 ? 16.822 14.650 -38.496 1.00 61.53 96 ASP A C 1
ATOM 731 O O . ASP A 1 96 ? 15.691 14.687 -38.984 1.00 61.53 96 ASP A O 1
ATOM 735 N N . LYS A 1 97 ? 17.572 13.541 -38.555 1.00 64.75 97 LYS A N 1
ATOM 736 C CA . LYS A 1 97 ? 17.172 12.248 -39.115 1.00 64.75 97 LYS A CA 1
ATOM 737 C C . LYS A 1 97 ? 16.941 11.188 -38.037 1.00 64.75 97 LYS A C 1
ATOM 739 O O . LYS A 1 97 ? 16.891 10.010 -38.372 1.00 64.75 97 LYS A O 1
ATOM 744 N N . ASN A 1 98 ? 16.825 11.563 -36.761 1.00 76.69 98 ASN A N 1
ATOM 745 C CA . ASN A 1 98 ? 16.544 10.661 -35.641 1.00 76.69 98 ASN A CA 1
ATOM 746 C C . ASN A 1 98 ? 17.447 9.409 -35.616 1.00 76.69 98 ASN A C 1
ATOM 748 O O . ASN A 1 98 ? 16.990 8.303 -35.327 1.00 76.69 98 ASN A O 1
ATOM 752 N N . THR A 1 99 ? 18.730 9.561 -35.950 1.00 81.38 99 THR A N 1
ATOM 753 C CA . THR A 1 99 ? 19.688 8.448 -36.003 1.00 81.38 99 THR A CA 1
ATOM 754 C C . THR A 1 99 ? 20.627 8.479 -34.796 1.00 81.38 99 THR A C 1
ATOM 756 O O . THR A 1 99 ? 21.081 9.541 -34.388 1.00 81.38 99 THR A O 1
ATOM 759 N N . ILE A 1 100 ? 20.963 7.312 -34.240 1.00 85.00 100 ILE A N 1
ATOM 760 C CA . ILE A 1 100 ? 22.045 7.143 -33.258 1.00 85.00 100 ILE A CA 1
ATOM 761 C C . ILE A 1 100 ? 23.088 6.201 -33.858 1.00 85.00 100 ILE A C 1
ATOM 763 O O . ILE A 1 100 ? 22.769 5.082 -34.254 1.00 85.00 100 ILE A O 1
ATOM 767 N N . ALA A 1 101 ? 24.350 6.619 -33.926 1.00 84.88 101 ALA A N 1
ATOM 768 C CA . ALA A 1 101 ? 25.427 5.803 -34.478 1.00 84.88 101 ALA A CA 1
ATOM 769 C C . ALA A 1 101 ? 26.678 5.817 -33.601 1.00 84.88 101 ALA A C 1
ATOM 771 O O . ALA A 1 101 ? 27.095 6.857 -33.095 1.00 84.88 101 ALA A O 1
ATOM 772 N N . GLY A 1 102 ? 27.302 4.648 -33.473 1.00 84.56 102 GLY A N 1
ATOM 773 C CA . GLY A 1 102 ? 28.593 4.449 -32.830 1.00 84.56 102 GLY A CA 1
ATOM 774 C C . GLY A 1 102 ? 29.555 3.760 -33.790 1.00 84.56 102 GLY A C 1
ATOM 775 O O . GLY A 1 102 ? 29.204 2.754 -34.409 1.00 84.56 102 GLY A O 1
ATOM 776 N N . ALA A 1 103 ? 30.768 4.293 -33.920 1.00 82.69 103 ALA A N 1
ATOM 777 C CA . ALA A 1 103 ? 31.854 3.647 -34.650 1.00 82.69 103 ALA A CA 1
ATOM 778 C C . ALA A 1 103 ? 33.123 3.559 -33.796 1.00 82.69 103 ALA A C 1
ATOM 780 O O . ALA A 1 103 ? 33.435 4.459 -33.004 1.00 82.69 103 ALA A O 1
ATOM 781 N N . TRP A 1 104 ? 33.857 2.465 -33.980 1.00 83.19 104 TRP A N 1
ATOM 782 C CA . TRP A 1 104 ? 35.074 2.156 -33.243 1.00 83.19 104 TRP A CA 1
ATOM 783 C C . TRP A 1 104 ? 36.287 2.181 -34.172 1.00 83.19 104 TRP A C 1
ATOM 785 O O . TRP A 1 104 ? 36.237 1.697 -35.301 1.00 83.19 104 TRP A O 1
ATOM 795 N N . GLU A 1 105 ? 37.390 2.748 -33.685 1.00 75.31 105 GLU A N 1
ATOM 796 C CA . GLU A 1 105 ? 38.683 2.710 -34.385 1.00 75.31 105 GLU A CA 1
ATOM 797 C C . GLU A 1 105 ? 39.238 1.277 -34.415 1.00 75.31 105 GLU A C 1
ATOM 799 O O . GLU A 1 105 ? 39.771 0.820 -35.429 1.00 75.31 105 GLU A O 1
ATOM 804 N N . THR A 1 106 ? 39.054 0.561 -33.305 1.00 77.50 106 THR A N 1
ATOM 805 C CA . THR A 1 106 ? 39.364 -0.855 -33.110 1.00 77.50 106 THR A CA 1
ATOM 806 C C . THR A 1 106 ? 38.080 -1.685 -33.182 1.00 77.50 106 THR A C 1
ATOM 808 O O . THR A 1 106 ? 37.135 -1.393 -32.455 1.00 77.50 106 THR A O 1
ATOM 811 N N . PRO A 1 107 ? 37.998 -2.711 -34.050 1.00 78.31 107 PRO A N 1
ATOM 812 C CA . PRO A 1 107 ? 36.837 -3.597 -34.090 1.00 78.31 107 PRO A CA 1
ATOM 813 C C . PRO A 1 107 ? 36.570 -4.236 -32.720 1.00 78.31 107 PRO A C 1
ATOM 815 O O . PRO A 1 107 ? 37.511 -4.635 -32.034 1.00 78.31 107 PRO A O 1
ATOM 818 N N . ILE A 1 108 ? 35.299 -4.344 -32.335 1.00 80.06 108 ILE A N 1
ATOM 819 C CA . ILE A 1 108 ? 34.885 -4.938 -31.061 1.00 80.06 108 ILE A CA 1
ATOM 820 C C . ILE A 1 108 ? 34.265 -6.319 -31.271 1.00 80.06 108 ILE A C 1
ATOM 822 O O . ILE A 1 108 ? 33.454 -6.529 -32.176 1.00 80.06 108 ILE A O 1
ATOM 826 N N . ALA A 1 109 ? 34.597 -7.253 -30.385 1.00 77.62 109 ALA A N 1
ATOM 827 C CA . ALA A 1 109 ? 33.908 -8.533 -30.310 1.00 77.62 109 ALA A CA 1
ATOM 828 C C . ALA A 1 109 ? 32.562 -8.353 -29.589 1.00 77.62 109 ALA A C 1
ATOM 830 O O . ALA A 1 109 ? 32.504 -7.799 -28.489 1.00 77.62 109 ALA A O 1
ATOM 831 N N . VAL A 1 110 ? 31.479 -8.844 -30.190 1.00 75.50 110 VAL A N 1
ATOM 832 C CA . VAL A 1 110 ? 30.135 -8.861 -29.590 1.00 75.50 110 VAL A CA 1
ATOM 833 C C . VAL A 1 110 ? 29.612 -10.296 -29.592 1.00 75.50 110 VAL A C 1
ATOM 835 O O . VAL A 1 110 ? 29.757 -10.998 -30.587 1.00 75.50 110 VAL A O 1
ATOM 838 N N . SER A 1 111 ? 29.042 -10.757 -28.476 1.00 69.19 111 SER A N 1
ATOM 839 C CA . SER A 1 111 ? 28.512 -12.124 -28.356 1.00 69.19 111 SER A CA 1
ATOM 840 C C . SER A 1 111 ? 27.140 -12.131 -27.677 1.00 69.19 111 SER A C 1
ATOM 842 O O . SER A 1 111 ? 26.915 -11.442 -26.676 1.00 69.19 111 SER A O 1
ATOM 844 N N . GLY A 1 112 ? 26.215 -12.892 -28.270 1.00 66.25 112 GLY A N 1
ATOM 845 C CA . GLY A 1 112 ? 24.762 -12.685 -28.270 1.00 66.25 112 GLY A CA 1
ATOM 846 C C . GLY A 1 112 ? 23.959 -12.908 -26.992 1.00 66.25 112 GLY A C 1
ATOM 847 O O . GLY A 1 112 ? 22.839 -13.408 -27.066 1.00 66.25 112 GLY A O 1
ATOM 848 N N . THR A 1 113 ? 24.461 -12.539 -25.815 1.00 67.19 113 THR A N 1
ATOM 849 C CA . THR A 1 113 ? 23.646 -12.610 -24.583 1.00 67.19 113 THR A CA 1
ATOM 850 C C . THR A 1 113 ? 23.490 -11.278 -23.865 1.00 67.19 113 THR A C 1
ATOM 852 O O . THR A 1 113 ? 22.417 -11.016 -23.317 1.00 67.19 113 THR A O 1
ATOM 855 N N . ALA A 1 114 ? 24.508 -10.419 -23.903 1.00 80.19 114 ALA A N 1
ATOM 856 C CA . ALA A 1 114 ? 24.466 -9.102 -23.283 1.00 80.19 114 ALA A CA 1
ATOM 857 C C . ALA A 1 114 ? 24.020 -8.031 -24.292 1.00 80.19 114 ALA A C 1
ATOM 859 O O . ALA A 1 114 ? 24.365 -8.120 -25.476 1.00 80.19 114 ALA A O 1
ATOM 860 N N . PRO A 1 115 ? 23.253 -7.015 -23.856 1.00 87.12 115 PRO A N 1
ATOM 861 C CA . PRO A 1 115 ? 22.968 -5.876 -24.711 1.00 87.12 115 PRO A CA 1
ATOM 862 C C . PRO A 1 115 ? 24.270 -5.143 -25.029 1.00 87.12 115 PRO A C 1
ATOM 864 O O . PRO A 1 115 ? 25.136 -5.013 -24.172 1.00 87.12 115 PRO A O 1
ATOM 867 N N . VAL A 1 116 ? 24.396 -4.665 -26.262 1.00 86.69 116 VAL A N 1
ATOM 868 C CA . VAL A 1 116 ? 25.473 -3.763 -26.701 1.00 86.69 116 VAL A CA 1
ATOM 869 C C . VAL A 1 116 ? 25.024 -2.303 -26.662 1.00 86.69 116 VAL A C 1
ATOM 871 O O . VAL A 1 116 ? 25.850 -1.395 -26.720 1.00 86.69 116 VAL A O 1
ATOM 874 N N . PHE A 1 117 ? 23.717 -2.068 -26.539 1.00 86.44 117 PHE A N 1
ATOM 875 C CA . PHE A 1 117 ? 23.117 -0.744 -26.489 1.00 86.44 117 PHE A CA 1
ATOM 876 C C . PHE A 1 117 ? 21.783 -0.779 -25.744 1.00 86.44 117 PHE A C 1
ATOM 878 O O . PHE A 1 117 ? 21.011 -1.730 -25.894 1.00 86.44 117 PHE A O 1
ATOM 885 N N . GLU A 1 118 ? 21.502 0.275 -24.988 1.00 88.31 118 GLU A N 1
ATOM 886 C CA . GLU A 1 118 ? 20.205 0.531 -24.369 1.00 88.31 118 GLU A CA 1
ATOM 887 C C . GLU A 1 118 ? 19.747 1.959 -24.667 1.00 88.31 118 GLU A C 1
ATOM 889 O O . GLU A 1 118 ? 20.552 2.885 -24.682 1.00 88.31 118 GLU A O 1
ATOM 894 N N . MET A 1 119 ? 18.449 2.152 -24.881 1.00 86.00 119 MET A N 1
ATOM 895 C CA . MET A 1 119 ? 17.835 3.464 -25.079 1.00 86.00 119 MET A CA 1
ATOM 896 C C . MET A 1 119 ? 16.593 3.591 -24.220 1.00 86.00 119 MET A C 1
ATOM 898 O O . MET A 1 119 ? 15.759 2.691 -24.197 1.00 86.00 119 MET A O 1
ATOM 902 N N . THR A 1 120 ? 16.445 4.743 -23.579 1.00 87.38 120 THR A N 1
ATOM 903 C CA . THR A 1 120 ? 15.267 5.096 -22.798 1.00 87.38 120 THR A CA 1
ATOM 904 C C . THR A 1 120 ? 14.454 6.159 -23.523 1.00 87.38 120 THR A C 1
ATOM 906 O O . THR A 1 120 ? 14.959 7.229 -23.870 1.00 87.38 120 THR A O 1
ATOM 909 N N . LEU A 1 121 ? 13.173 5.861 -23.719 1.00 86.75 121 LEU A N 1
ATOM 910 C CA . LEU A 1 121 ? 12.161 6.799 -24.195 1.00 86.75 121 LEU A CA 1
ATOM 911 C C . LEU A 1 121 ? 11.169 7.072 -23.070 1.00 86.75 121 LEU A C 1
ATOM 913 O O . LEU A 1 121 ? 10.976 6.237 -22.189 1.00 86.75 121 LEU A O 1
ATOM 917 N N . LYS A 1 122 ? 10.497 8.217 -23.114 1.00 86.25 122 LYS A N 1
ATOM 918 C CA . LYS A 1 122 ? 9.408 8.563 -22.202 1.00 86.25 122 LYS A CA 1
ATOM 919 C C . LYS A 1 122 ? 8.148 8.854 -22.995 1.00 86.25 122 LYS A C 1
ATOM 921 O O . LYS A 1 122 ? 8.197 9.611 -23.954 1.00 86.25 122 LYS A O 1
ATOM 926 N N . ALA A 1 123 ? 7.018 8.269 -22.611 1.00 86.69 123 ALA A N 1
ATOM 927 C CA . ALA A 1 123 ? 5.737 8.686 -23.171 1.00 86.69 123 ALA A CA 1
ATOM 928 C C . ALA A 1 123 ? 5.469 10.130 -22.726 1.00 86.69 123 ALA A C 1
ATOM 930 O O . ALA A 1 123 ? 5.532 10.425 -21.529 1.00 86.69 123 ALA A O 1
ATOM 931 N N . LYS A 1 124 ? 5.186 11.041 -23.657 1.00 86.25 124 LYS A N 1
ATOM 932 C CA . LYS A 1 124 ? 4.912 12.440 -23.315 1.00 86.25 124 LYS A CA 1
ATOM 933 C C . LYS A 1 124 ? 3.666 12.544 -22.438 1.00 86.25 124 LYS A C 1
ATOM 935 O O . LYS A 1 124 ? 2.772 11.697 -22.485 1.00 86.25 124 LYS A O 1
ATOM 940 N N . ALA A 1 125 ? 3.599 13.590 -21.621 1.00 78.56 125 ALA A N 1
ATOM 941 C CA . ALA A 1 125 ? 2.460 13.814 -20.730 1.00 78.56 125 ALA A CA 1
ATOM 942 C C . ALA A 1 125 ? 1.149 14.079 -21.498 1.00 78.56 125 ALA A C 1
ATOM 944 O O . ALA A 1 125 ? 0.071 13.781 -20.994 1.00 78.56 125 ALA A O 1
ATOM 945 N N . ASP A 1 126 ? 1.248 14.604 -22.717 1.00 77.62 126 ASP A N 1
ATOM 946 C CA . ASP A 1 126 ? 0.151 14.954 -23.621 1.00 77.62 126 ASP A CA 1
ATOM 947 C C . ASP A 1 126 ? -0.032 13.960 -24.785 1.00 77.62 126 ASP A C 1
ATOM 949 O O . ASP A 1 126 ? -0.904 14.159 -25.633 1.00 77.62 126 ASP A O 1
ATOM 953 N N . ALA A 1 127 ? 0.739 12.865 -24.814 1.00 81.38 127 ALA A N 1
ATOM 954 C CA . ALA A 1 127 ? 0.706 11.861 -25.878 1.00 81.38 127 ALA A CA 1
ATOM 955 C C . ALA A 1 127 ? -0.715 11.340 -26.135 1.00 81.38 127 ALA A C 1
ATOM 957 O O . ALA A 1 127 ? -1.456 11.083 -25.190 1.00 81.38 127 ALA A O 1
ATOM 958 N N . LYS A 1 128 ? -1.137 11.139 -27.385 1.00 80.81 128 LYS A N 1
ATOM 959 C CA . LYS A 1 128 ? -2.483 10.604 -27.674 1.00 80.81 128 LYS A CA 1
ATOM 960 C C . LYS A 1 128 ? -2.665 9.214 -27.044 1.00 80.81 128 LYS A C 1
ATOM 962 O O . LYS A 1 128 ? -1.757 8.392 -27.079 1.00 80.81 128 LYS A O 1
ATOM 967 N N . LEU A 1 129 ? -3.842 8.955 -26.468 1.00 72.75 129 LEU A N 1
ATOM 968 C CA . LEU A 1 129 ? -4.185 7.624 -25.955 1.00 72.75 129 LEU A CA 1
ATOM 969 C C . LEU A 1 129 ? -4.430 6.652 -27.112 1.00 72.75 129 LEU A C 1
ATOM 971 O O . LEU A 1 129 ? -4.974 7.045 -28.146 1.00 72.75 129 LEU A O 1
ATOM 975 N N . GLY A 1 130 ? -4.120 5.374 -26.901 1.00 75.94 130 GLY A N 1
ATOM 976 C CA . GLY A 1 130 ? -4.325 4.324 -27.899 1.00 75.94 130 GLY A CA 1
ATOM 977 C C . GLY A 1 130 ? -3.049 3.556 -28.213 1.00 75.94 130 GLY A C 1
ATOM 978 O O . GLY A 1 130 ? -2.066 3.643 -27.487 1.00 75.94 130 GLY A O 1
ATOM 979 N N . LYS A 1 131 ? -3.088 2.731 -29.261 1.00 76.06 131 LYS A N 1
ATOM 980 C CA . LYS A 1 131 ? -1.903 1.992 -29.703 1.00 76.06 131 LYS A CA 1
ATOM 981 C C . LYS A 1 131 ? -0.952 2.941 -30.425 1.00 76.06 131 LYS A C 1
ATOM 983 O O . LYS A 1 131 ? -1.398 3.676 -31.303 1.00 76.06 131 LYS A O 1
ATOM 988 N N . SER A 1 132 ? 0.327 2.846 -30.097 1.00 78.81 132 SER A N 1
ATOM 989 C CA . SER A 1 132 ? 1.405 3.521 -30.817 1.00 78.81 132 SER A CA 1
ATOM 990 C C . SER A 1 132 ? 2.488 2.510 -31.135 1.00 78.81 132 SER A C 1
ATOM 992 O O . SER A 1 132 ? 2.760 1.642 -30.310 1.00 78.81 132 SER A O 1
ATOM 994 N N . ASP A 1 133 ? 3.091 2.618 -32.312 1.00 72.81 133 ASP A N 1
ATOM 995 C CA . ASP A 1 133 ? 4.178 1.736 -32.714 1.00 72.81 133 ASP A CA 1
ATOM 996 C C . ASP A 1 133 ? 5.524 2.331 -32.300 1.00 72.81 133 ASP A C 1
ATOM 998 O O . ASP A 1 133 ? 5.782 3.529 -32.423 1.00 72.81 133 ASP A O 1
ATOM 1002 N N . VAL A 1 134 ? 6.385 1.463 -31.783 1.00 71.56 134 VAL A N 1
ATOM 1003 C CA . VAL A 1 134 ? 7.782 1.755 -31.499 1.00 71.56 134 VAL A CA 1
ATOM 1004 C C . VAL A 1 134 ? 8.608 0.663 -32.148 1.00 71.56 134 VAL A C 1
ATOM 1006 O O . VAL A 1 134 ? 8.550 -0.499 -31.742 1.00 71.56 134 VAL A O 1
ATOM 1009 N N . SER A 1 135 ? 9.366 1.034 -33.171 1.00 70.75 135 SER A N 1
ATOM 1010 C CA . SER A 1 135 ? 10.331 0.161 -33.822 1.00 70.75 135 SER A CA 1
ATOM 1011 C C . SER A 1 135 ? 11.715 0.806 -33.885 1.00 70.75 135 SER A C 1
ATOM 1013 O O . SER A 1 135 ? 11.860 2.027 -33.817 1.00 70.75 135 SER A O 1
ATOM 1015 N N . VAL A 1 136 ? 12.751 -0.022 -33.992 1.00 72.62 136 VAL A N 1
ATOM 1016 C CA . VAL A 1 136 ? 14.141 0.422 -34.166 1.00 72.62 136 VAL A CA 1
ATOM 1017 C C . VAL A 1 136 ? 14.754 -0.387 -35.298 1.00 72.62 136 VAL A C 1
ATOM 1019 O O . VAL A 1 136 ? 14.723 -1.619 -35.249 1.00 72.62 136 VAL A O 1
ATOM 1022 N N . ASN A 1 137 ? 15.316 0.296 -36.294 1.00 76.12 137 ASN A N 1
ATOM 1023 C CA . ASN A 1 137 ? 16.062 -0.341 -37.375 1.00 76.12 137 ASN A CA 1
ATOM 1024 C C . ASN A 1 137 ? 17.558 -0.281 -37.058 1.00 76.12 137 ASN A C 1
ATOM 1026 O O . ASN A 1 137 ? 18.117 0.799 -36.885 1.00 76.12 137 ASN A O 1
ATOM 1030 N N . VAL A 1 138 ? 18.220 -1.437 -36.982 1.00 77.50 138 VAL A N 1
ATOM 1031 C CA . VAL A 1 138 ? 19.641 -1.527 -36.609 1.00 77.50 138 VAL A CA 1
ATOM 1032 C C . VAL A 1 138 ? 20.468 -2.000 -37.799 1.00 77.50 138 VAL A C 1
ATOM 1034 O O . VAL A 1 138 ? 20.294 -3.112 -38.268 1.00 77.50 138 VAL A O 1
ATOM 1037 N N . THR A 1 139 ? 21.417 -1.189 -38.262 1.00 77.44 139 THR A N 1
ATOM 1038 C CA . THR A 1 139 ? 22.401 -1.564 -39.288 1.00 77.44 139 THR A CA 1
ATOM 1039 C C . THR A 1 139 ? 23.766 -1.826 -38.653 1.00 77.44 139 THR A C 1
ATOM 1041 O O . THR A 1 139 ? 24.266 -1.006 -37.880 1.00 77.44 139 THR A O 1
ATOM 1044 N N . LEU A 1 140 ? 24.419 -2.924 -39.043 1.00 77.25 140 LEU A N 1
ATOM 1045 C CA . LEU A 1 140 ? 25.772 -3.266 -38.603 1.00 77.25 140 LEU A CA 1
ATOM 1046 C C . LEU A 1 140 ? 26.802 -3.077 -39.725 1.00 77.25 140 LEU A C 1
ATOM 1048 O O . LEU A 1 140 ? 26.539 -3.309 -40.909 1.00 77.25 140 LEU A O 1
ATOM 1052 N N . ARG A 1 141 ? 28.022 -2.697 -39.346 1.00 75.94 141 ARG A N 1
ATOM 1053 C CA . ARG A 1 141 ? 29.213 -2.852 -40.187 1.00 75.94 141 ARG A CA 1
ATOM 1054 C C . ARG A 1 141 ? 30.196 -3.763 -39.476 1.00 75.94 141 ARG A C 1
ATOM 1056 O O . ARG A 1 141 ? 30.545 -3.516 -38.323 1.00 75.94 141 ARG A O 1
ATOM 1063 N N . CYS A 1 142 ? 30.642 -4.791 -40.186 1.00 72.75 142 CYS A N 1
ATOM 1064 C CA . CYS A 1 142 ? 31.601 -5.766 -39.685 1.00 72.75 142 CYS A CA 1
ATOM 1065 C C . CYS A 1 142 ? 32.789 -5.844 -40.645 1.00 72.75 142 CYS A C 1
ATOM 1067 O O . CYS A 1 142 ? 32.643 -5.619 -41.855 1.00 72.75 142 CYS A O 1
ATOM 1069 N N . LYS A 1 143 ? 33.963 -6.188 -40.116 1.00 67.19 143 LYS A N 1
ATOM 1070 C CA . LYS A 1 143 ? 35.100 -6.598 -40.948 1.00 67.19 143 LYS A CA 1
ATOM 1071 C C . LYS A 1 143 ? 35.060 -8.107 -41.130 1.00 67.19 143 LYS A C 1
ATOM 1073 O O . LYS A 1 143 ? 34.804 -8.842 -40.180 1.00 67.19 143 LYS A O 1
ATOM 1078 N N . ASP A 1 144 ? 35.284 -8.559 -42.357 1.00 60.91 144 ASP A N 1
ATOM 1079 C CA . ASP A 1 144 ? 35.506 -9.979 -42.617 1.00 60.91 144 ASP A CA 1
ATOM 1080 C C . ASP A 1 144 ? 36.904 -10.417 -42.135 1.00 60.91 144 ASP A C 1
ATOM 1082 O O . ASP A 1 144 ? 37.740 -9.599 -41.738 1.00 60.91 144 ASP A O 1
ATOM 1086 N N . ALA A 1 145 ? 37.184 -11.722 -42.195 1.00 56.84 145 ALA A N 1
ATOM 1087 C CA . ALA A 1 145 ? 38.483 -12.284 -41.810 1.00 56.84 145 ALA A CA 1
ATOM 1088 C C . ALA A 1 145 ? 39.668 -11.761 -42.656 1.00 56.84 145 ALA A C 1
ATOM 1090 O O . ALA A 1 145 ? 40.821 -11.960 -42.279 1.00 56.84 145 ALA A O 1
ATOM 1091 N N . ALA A 1 146 ? 39.403 -11.096 -43.788 1.00 58.59 146 ALA A N 1
ATOM 1092 C CA . ALA A 1 146 ? 40.401 -10.454 -44.641 1.00 58.59 146 ALA A CA 1
ATOM 1093 C C . ALA A 1 146 ? 40.573 -8.949 -44.333 1.00 58.59 146 ALA A C 1
ATOM 1095 O O . ALA A 1 146 ? 41.342 -8.266 -45.010 1.00 58.59 146 ALA A O 1
ATOM 1096 N N . GLY A 1 147 ? 39.877 -8.422 -43.318 1.00 58.59 147 GLY A N 1
ATOM 1097 C CA . GLY A 1 147 ? 39.941 -7.023 -42.896 1.00 58.59 147 GLY A CA 1
ATOM 1098 C C . GLY A 1 147 ? 39.145 -6.059 -43.780 1.00 58.59 147 GLY A C 1
ATOM 1099 O O . GLY A 1 147 ? 39.243 -4.843 -43.590 1.00 58.59 147 GLY A O 1
ATOM 1100 N N . LYS A 1 148 ? 38.351 -6.564 -44.734 1.00 64.19 148 LYS A N 1
ATOM 1101 C CA . LYS A 1 148 ? 37.516 -5.740 -45.610 1.00 64.19 148 LYS A CA 1
ATOM 1102 C C . LYS A 1 148 ? 36.210 -5.394 -44.897 1.00 64.19 148 LYS A C 1
ATOM 1104 O O . LYS A 1 148 ? 35.473 -6.272 -44.451 1.00 64.19 148 LYS A O 1
ATOM 1109 N N . GLU A 1 149 ? 35.906 -4.100 -44.808 1.00 63.69 149 GLU A N 1
ATOM 1110 C CA . GLU A 1 149 ? 34.620 -3.644 -44.280 1.00 63.69 149 GLU A CA 1
ATOM 1111 C C . GLU A 1 149 ? 33.496 -4.005 -45.245 1.00 63.69 149 GLU A C 1
ATOM 1113 O O . GLU A 1 149 ? 33.485 -3.580 -46.403 1.00 63.69 149 GLU A O 1
ATOM 1118 N N . THR A 1 150 ? 32.533 -4.774 -44.750 1.00 61.84 150 THR A N 1
ATOM 1119 C CA . THR A 1 150 ? 31.318 -5.098 -45.489 1.00 61.84 150 THR A CA 1
ATOM 1120 C C . THR A 1 150 ? 30.126 -4.574 -44.701 1.00 61.84 150 THR A C 1
ATOM 1122 O O . THR A 1 150 ? 29.974 -4.845 -43.509 1.00 61.84 150 THR A O 1
ATOM 1125 N N . ARG A 1 151 ? 29.269 -3.793 -45.366 1.00 60.72 151 ARG A N 1
ATOM 1126 C CA . ARG A 1 151 ? 27.980 -3.394 -44.798 1.00 60.72 151 ARG A CA 1
ATOM 1127 C C . ARG A 1 151 ? 27.073 -4.616 -44.835 1.00 60.72 151 ARG A C 1
ATOM 1129 O O . ARG A 1 151 ? 26.674 -5.043 -45.915 1.00 60.72 151 ARG A O 1
ATOM 1136 N N . ILE A 1 152 ? 26.764 -5.165 -43.669 1.00 60.97 152 ILE A N 1
ATOM 1137 C CA . ILE A 1 152 ? 25.758 -6.212 -43.546 1.00 60.97 152 ILE A CA 1
ATOM 1138 C C . ILE A 1 152 ? 24.481 -5.488 -43.122 1.00 60.97 152 ILE A C 1
ATOM 1140 O O . ILE A 1 152 ? 24.357 -5.053 -41.979 1.00 60.97 152 ILE A O 1
ATOM 1144 N N . SER A 1 153 ? 23.559 -5.282 -44.069 1.00 52.53 153 SER A N 1
ATOM 1145 C CA . SER A 1 153 ? 22.217 -4.795 -43.729 1.00 52.53 153 SER A CA 1
ATOM 1146 C C . SER A 1 153 ? 21.475 -5.954 -43.075 1.00 52.53 153 SER A C 1
ATOM 1148 O O . SER A 1 153 ? 20.922 -6.818 -43.751 1.00 52.53 153 SER A O 1
ATOM 1150 N N . CYS A 1 154 ? 21.551 -6.037 -41.752 1.00 52.69 154 CYS A N 1
ATOM 1151 C CA . CYS A 1 154 ? 20.602 -6.821 -40.983 1.00 52.69 154 CYS A CA 1
ATOM 1152 C C . CYS A 1 154 ? 19.363 -5.940 -40.844 1.00 52.69 154 CYS A C 1
ATOM 1154 O O . CYS A 1 154 ? 19.280 -5.155 -39.911 1.00 52.69 154 CYS A O 1
ATOM 1156 N N . ASP A 1 155 ? 18.430 -6.008 -41.791 1.00 49.97 155 ASP A N 1
ATOM 1157 C CA . ASP A 1 155 ? 17.161 -5.281 -41.684 1.00 49.97 155 ASP A CA 1
ATOM 1158 C C . ASP A 1 155 ? 16.282 -5.992 -40.643 1.00 49.97 155 ASP A C 1
ATOM 1160 O O . ASP A 1 155 ? 15.335 -6.711 -40.948 1.00 49.97 155 ASP A O 1
ATOM 1164 N N . THR A 1 156 ? 16.668 -5.886 -39.377 1.00 53.81 156 THR A N 1
ATOM 1165 C CA . THR A 1 156 ? 15.910 -6.411 -38.248 1.00 53.81 156 THR A CA 1
ATOM 1166 C C . THR A 1 156 ? 15.156 -5.258 -37.626 1.00 53.81 156 THR A C 1
ATOM 1168 O O . THR A 1 156 ? 15.690 -4.528 -36.791 1.00 53.81 156 THR A O 1
ATOM 1171 N N . THR A 1 157 ? 13.911 -5.101 -38.057 1.00 55.41 157 THR A N 1
ATOM 1172 C CA . THR A 1 157 ? 12.930 -4.271 -37.368 1.00 55.41 157 THR A CA 1
ATOM 1173 C C . THR A 1 157 ? 12.402 -5.066 -36.183 1.00 55.41 157 THR A C 1
ATOM 1175 O O . THR A 1 157 ? 11.850 -6.156 -36.344 1.00 55.41 157 THR A O 1
ATOM 1178 N N . ALA A 1 158 ? 12.566 -4.536 -34.979 1.00 54.38 158 ALA A N 1
ATOM 1179 C CA . ALA A 1 158 ? 11.822 -5.019 -33.828 1.00 54.38 158 ALA A CA 1
ATOM 1180 C C . ALA A 1 158 ? 10.694 -4.047 -33.535 1.00 54.38 158 ALA A C 1
ATOM 1182 O O . ALA A 1 158 ? 10.963 -2.864 -33.353 1.00 54.38 158 ALA A O 1
ATOM 1183 N N . THR A 1 159 ? 9.463 -4.549 -33.487 1.00 58.69 159 THR A N 1
ATOM 1184 C CA . THR A 1 159 ? 8.257 -3.739 -33.303 1.00 58.69 159 THR A CA 1
ATOM 1185 C C . THR A 1 159 ? 7.611 -4.054 -31.963 1.00 58.69 159 THR A C 1
ATOM 1187 O O . THR A 1 159 ? 7.340 -5.214 -31.646 1.00 58.69 159 THR A O 1
ATOM 1190 N N . ALA A 1 160 ? 7.330 -3.012 -31.188 1.00 58.53 160 ALA A N 1
ATOM 1191 C CA . ALA A 1 160 ? 6.429 -3.042 -30.049 1.00 58.53 160 ALA A CA 1
ATOM 1192 C C . ALA A 1 160 ? 5.260 -2.090 -30.329 1.00 58.53 160 ALA A C 1
ATOM 1194 O O . ALA A 1 160 ? 5.483 -0.980 -30.798 1.00 58.53 160 ALA A O 1
ATOM 1195 N N . SER A 1 161 ? 4.032 -2.499 -30.007 1.00 63.03 161 SER A N 1
ATOM 1196 C CA . SER A 1 161 ? 2.838 -1.646 -30.134 1.00 63.03 161 SER A CA 1
ATOM 1197 C C . SER A 1 161 ? 2.211 -1.391 -28.756 1.00 63.03 161 SER A C 1
ATOM 1199 O O . SER A 1 161 ? 1.156 -1.966 -28.452 1.00 63.03 161 SER A O 1
ATOM 1201 N N . PRO A 1 162 ? 2.868 -0.620 -27.866 1.00 66.06 162 PRO A N 1
ATOM 1202 C CA . PRO A 1 162 ? 2.329 -0.306 -26.550 1.00 66.06 162 PRO A CA 1
ATOM 1203 C C . PRO A 1 162 ? 0.957 0.366 -26.616 1.00 66.06 162 PRO A C 1
ATOM 1205 O O . PRO A 1 162 ? 0.706 1.251 -27.435 1.00 66.06 162 PRO A O 1
ATOM 1208 N N . LEU A 1 163 ? 0.071 -0.021 -25.696 1.00 66.31 163 LEU A N 1
ATOM 1209 C CA . LEU A 1 163 ? -1.137 0.740 -25.403 1.00 66.31 163 LEU A CA 1
ATOM 1210 C C . LEU A 1 163 ? -0.776 1.928 -24.501 1.00 66.31 163 LEU A C 1
ATOM 1212 O O . LEU A 1 163 ? -0.415 1.733 -23.339 1.00 66.31 163 LEU A O 1
ATOM 1216 N N . ILE A 1 164 ? -0.889 3.149 -25.023 1.00 72.25 164 ILE A N 1
ATOM 1217 C CA . ILE A 1 164 ? -0.713 4.379 -24.253 1.00 72.25 164 ILE A CA 1
ATOM 1218 C C . ILE A 1 164 ? -1.928 4.586 -23.360 1.00 72.25 164 ILE A C 1
ATOM 1220 O O . ILE A 1 164 ? -3.065 4.697 -23.832 1.00 72.25 164 ILE A O 1
ATOM 1224 N N . LEU A 1 165 ? -1.664 4.626 -22.059 1.00 65.56 165 LEU A N 1
ATOM 1225 C CA . LEU A 1 165 ? -2.662 4.808 -21.017 1.00 65.56 165 LEU A CA 1
ATOM 1226 C C . LEU A 1 165 ? -2.506 6.177 -20.362 1.00 65.56 165 LEU A C 1
ATOM 1228 O O . LEU A 1 165 ? -1.461 6.822 -20.452 1.00 65.56 165 LEU A O 1
ATOM 1232 N N . GLU A 1 166 ? -3.544 6.601 -19.650 1.00 64.31 166 GLU A N 1
ATOM 1233 C CA . GLU A 1 166 ? -3.425 7.728 -18.728 1.00 64.31 166 GLU A CA 1
ATOM 1234 C C . GLU A 1 166 ? -2.293 7.479 -17.715 1.00 64.31 166 GLU A C 1
ATOM 1236 O O . GLU A 1 166 ? -2.016 6.318 -17.388 1.00 64.31 166 GLU A O 1
ATOM 1241 N N . PRO A 1 167 ? -1.604 8.537 -17.242 1.00 52.72 167 PRO A N 1
ATOM 1242 C CA . PRO A 1 167 ? -0.501 8.382 -16.304 1.00 52.72 167 PRO A CA 1
ATOM 1243 C C . PRO A 1 167 ? -0.985 7.610 -15.074 1.00 52.72 167 PRO A C 1
ATOM 1245 O O . PRO A 1 167 ? -2.048 7.910 -14.525 1.00 52.72 167 PRO A O 1
ATOM 1248 N N . SER A 1 168 ? -0.202 6.633 -14.604 1.00 54.88 168 SER A N 1
ATOM 1249 C CA . SER A 1 168 ? -0.429 6.077 -13.274 1.00 54.88 168 SER A CA 1
ATOM 1250 C C . SER A 1 168 ? 0.022 7.135 -12.277 1.00 54.88 168 SER A C 1
ATOM 1252 O O . SER A 1 168 ? 1.182 7.163 -11.863 1.00 54.88 168 SER A O 1
ATOM 1254 N N . VAL A 1 169 ? -0.876 8.056 -11.933 1.00 53.81 169 VAL A N 1
ATOM 1255 C CA . VAL A 1 169 ? -0.687 8.891 -10.751 1.00 53.81 169 VAL A CA 1
ATOM 1256 C C . VAL A 1 169 ? -0.447 7.918 -9.608 1.00 53.81 169 VAL A C 1
ATOM 1258 O O . VAL A 1 169 ? -1.203 6.961 -9.444 1.00 53.81 169 VAL A O 1
ATOM 1261 N N . GLY A 1 170 ? 0.643 8.092 -8.873 1.00 60.53 170 GLY A N 1
ATOM 1262 C CA . GLY A 1 170 ? 0.842 7.364 -7.640 1.00 60.53 170 GLY A CA 1
ATOM 1263 C C . GLY A 1 170 ? -0.298 7.704 -6.694 1.00 60.53 170 GLY A C 1
ATOM 1264 O O . GLY A 1 170 ? -0.269 8.757 -6.067 1.00 60.53 170 GLY A O 1
ATOM 1265 N N . ILE A 1 171 ? -1.329 6.862 -6.644 1.00 80.88 171 ILE A N 1
ATOM 1266 C CA . ILE A 1 171 ? -2.550 7.189 -5.918 1.00 80.88 171 ILE A CA 1
ATOM 1267 C C . ILE A 1 171 ? -2.216 7.245 -4.442 1.00 80.88 171 ILE A C 1
ATOM 1269 O O . ILE A 1 171 ? -1.575 6.336 -3.902 1.00 80.88 171 ILE A O 1
ATOM 1273 N N . SER A 1 172 ? -2.640 8.326 -3.800 1.00 90.38 172 SER A N 1
ATOM 1274 C CA . SER A 1 172 ? -2.462 8.468 -2.372 1.00 90.38 172 SER A CA 1
ATOM 1275 C C . SER A 1 172 ? -3.588 7.781 -1.605 1.00 90.38 172 SER A C 1
ATOM 1277 O O . SER A 1 172 ? -4.759 7.846 -1.980 1.00 90.38 172 SER A O 1
ATOM 1279 N N . ILE A 1 173 ? -3.234 7.115 -0.509 1.00 94.62 173 ILE A N 1
ATOM 1280 C CA . ILE A 1 173 ? -4.182 6.730 0.537 1.00 94.62 173 ILE A CA 1
ATOM 1281 C C . ILE A 1 173 ? -3.888 7.622 1.733 1.00 94.62 173 ILE A C 1
ATOM 1283 O O . ILE A 1 173 ? -2.803 7.542 2.312 1.00 94.62 173 ILE A O 1
ATOM 1287 N N . SER A 1 174 ? -4.846 8.454 2.122 1.00 96.50 174 SER A N 1
ATOM 1288 C CA . SER A 1 174 ? -4.685 9.377 3.244 1.00 96.50 174 SER A CA 1
ATOM 1289 C C . SER A 1 174 ? -5.915 9.416 4.136 1.00 96.50 174 SER A C 1
ATOM 1291 O O . SER A 1 174 ? -7.008 9.000 3.752 1.00 96.50 174 SER A O 1
ATOM 1293 N N . GLY A 1 175 ? -5.754 9.925 5.350 1.00 97.12 175 GLY A N 1
ATOM 1294 C CA . GLY A 1 175 ? -6.872 10.098 6.265 1.00 97.12 175 GLY A CA 1
ATOM 1295 C C . GLY A 1 175 ? -6.441 10.568 7.639 1.00 97.12 175 GLY A C 1
ATOM 1296 O O . GLY A 1 175 ? -5.257 10.775 7.910 1.00 97.12 175 GLY A O 1
ATOM 1297 N N . ASN A 1 176 ? -7.431 10.731 8.506 1.00 96.06 176 ASN A N 1
ATOM 1298 C CA . ASN A 1 176 ? -7.244 11.032 9.914 1.00 96.06 176 ASN A CA 1
ATOM 1299 C C . ASN A 1 176 ? -7.446 9.771 10.748 1.00 96.06 176 ASN A C 1
ATOM 1301 O O . ASN A 1 176 ? -8.364 8.988 10.503 1.00 96.06 176 ASN A O 1
ATOM 1305 N N . VAL A 1 177 ? -6.628 9.613 11.780 1.00 95.00 177 VAL A N 1
ATOM 1306 C CA . VAL A 1 177 ? -6.797 8.615 12.822 1.00 95.00 177 VAL A CA 1
ATOM 1307 C C . VAL A 1 177 ? -7.444 9.268 14.032 1.00 95.00 177 VAL A C 1
ATOM 1309 O O . VAL A 1 177 ? -6.845 10.099 14.716 1.00 95.00 177 VAL A O 1
ATOM 1312 N N . LYS A 1 178 ? -8.667 8.845 14.337 1.00 92.06 178 LYS A N 1
ATOM 1313 C CA . LYS A 1 178 ? -9.304 9.090 15.625 1.00 92.06 178 LYS A CA 1
ATOM 1314 C C . LYS A 1 178 ? -8.809 8.034 16.615 1.00 92.06 178 LYS A C 1
ATOM 1316 O O . LYS A 1 178 ? -9.157 6.860 16.507 1.00 92.06 178 LYS A O 1
ATOM 1321 N N . SER A 1 179 ? -7.988 8.451 17.573 1.00 87.12 179 SER A N 1
ATOM 1322 C CA . SER A 1 179 ? -7.587 7.632 18.723 1.00 87.12 179 SER A CA 1
ATOM 1323 C C . SER A 1 179 ? -7.843 8.399 20.015 1.00 87.12 179 SER A C 1
ATOM 1325 O O . SER A 1 179 ? -7.928 9.629 19.995 1.00 87.12 179 SER A O 1
ATOM 1327 N N . PHE A 1 180 ? -7.980 7.686 21.130 1.00 78.75 180 PHE A N 1
ATOM 1328 C CA . PHE A 1 180 ? -8.239 8.299 22.429 1.00 78.75 180 PHE A CA 1
ATOM 1329 C C . PHE A 1 180 ? -6.967 8.324 23.290 1.00 78.75 180 PHE A C 1
ATOM 1331 O O . PHE A 1 180 ? -6.026 7.546 23.086 1.00 78.75 180 PHE A O 1
ATOM 1338 N N . VAL A 1 181 ? -6.904 9.319 24.181 1.00 62.28 181 VAL A N 1
ATOM 1339 C CA . VAL A 1 181 ? -5.736 9.635 25.014 1.00 62.28 181 VAL A CA 1
ATOM 1340 C C . VAL A 1 181 ? -5.583 8.540 26.061 1.00 62.28 181 VAL A C 1
ATOM 1342 O O . VAL A 1 181 ? -6.509 8.277 26.828 1.00 62.28 181 VAL A O 1
ATOM 1345 N N . ASP A 1 182 ? -4.423 7.886 26.067 1.00 54.53 182 ASP A N 1
ATOM 1346 C CA . ASP A 1 182 ? -4.078 6.973 27.145 1.00 54.53 182 ASP A CA 1
ATOM 1347 C C . ASP A 1 182 ? -3.813 7.806 28.414 1.00 54.53 182 ASP A C 1
ATOM 1349 O O . ASP A 1 182 ? -3.250 8.898 28.373 1.00 54.53 182 ASP A O 1
ATOM 1353 N N . SER A 1 183 ? -4.260 7.337 29.572 1.00 47.56 183 SER A N 1
ATOM 1354 C CA . SER A 1 183 ? -3.952 7.997 30.841 1.00 47.56 183 SER A CA 1
ATOM 1355 C C . SER A 1 183 ? -2.522 7.697 31.326 1.00 47.56 183 SER A C 1
ATOM 1357 O O . SER A 1 183 ? -2.248 7.888 32.509 1.00 47.56 183 SER A O 1
ATOM 1359 N N . THR A 1 184 ? -1.622 7.182 30.468 1.00 49.94 184 THR A N 1
ATOM 1360 C CA . THR A 1 184 ? -0.315 6.625 30.876 1.00 49.94 184 THR A CA 1
ATOM 1361 C C . THR A 1 184 ? 0.898 7.024 30.018 1.00 49.94 184 THR A C 1
ATOM 1363 O O . THR A 1 184 ? 1.981 6.488 30.235 1.00 49.94 184 THR A O 1
ATOM 1366 N N . GLY A 1 185 ? 0.781 7.986 29.103 1.00 52.78 185 GLY A N 1
ATOM 1367 C CA . GLY A 1 185 ? 1.866 8.456 28.238 1.00 52.78 185 GLY A CA 1
ATOM 1368 C C . GLY A 1 185 ? 1.669 8.103 26.761 1.00 52.78 185 GLY A C 1
ATOM 1369 O O . GLY A 1 185 ? 2.073 7.032 26.312 1.00 52.78 185 GLY A O 1
ATOM 1370 N N . ASP A 1 186 ? 1.095 9.061 26.037 1.00 65.31 186 ASP A N 1
ATOM 1371 C CA . ASP A 1 186 ? 1.205 9.355 24.605 1.00 65.31 186 ASP A CA 1
ATOM 1372 C C . ASP A 1 186 ? 2.061 8.365 23.784 1.00 65.31 186 ASP A C 1
ATOM 1374 O O . ASP A 1 186 ? 3.245 8.568 23.515 1.00 65.31 186 ASP A O 1
ATOM 1378 N N . SER A 1 187 ? 1.448 7.236 23.424 1.00 81.06 187 SER A N 1
ATOM 1379 C CA . SER A 1 187 ? 2.053 6.231 22.547 1.00 81.06 187 SER A CA 1
ATOM 1380 C C . SER A 1 187 ? 1.736 6.493 21.080 1.00 81.06 187 SER A C 1
ATOM 1382 O O . SER A 1 187 ? 0.621 6.891 20.733 1.00 81.06 187 SER A O 1
ATOM 1384 N N . ASP A 1 188 ? 2.704 6.209 20.214 1.00 90.75 188 ASP A N 1
ATOM 1385 C CA . ASP A 1 188 ? 2.523 6.375 18.780 1.00 90.75 188 ASP A CA 1
ATOM 1386 C C . ASP A 1 188 ? 1.430 5.449 18.220 1.00 90.75 188 ASP A C 1
ATOM 1388 O O . ASP A 1 188 ? 1.247 4.305 18.656 1.00 90.75 188 ASP A O 1
ATOM 1392 N N . VAL A 1 189 ? 0.732 5.933 17.194 1.00 93.25 189 VAL A N 1
ATOM 1393 C CA . VAL A 1 189 ? -0.147 5.113 16.355 1.00 93.25 189 VAL A CA 1
ATOM 1394 C C . VAL A 1 189 ? 0.659 4.575 15.182 1.00 93.25 189 VAL A C 1
ATOM 1396 O O . VAL A 1 189 ? 1.195 5.349 14.398 1.00 93.25 189 VAL A O 1
ATOM 1399 N N . THR A 1 190 ? 0.675 3.264 14.980 1.00 95.62 190 THR A N 1
ATOM 1400 C CA . THR A 1 190 ? 1.186 2.668 13.740 1.00 95.62 190 THR A CA 1
ATOM 1401 C C . THR A 1 190 ? 0.035 2.405 12.780 1.00 95.62 190 THR A C 1
ATOM 1403 O O . THR A 1 190 ? -0.953 1.772 13.150 1.00 95.62 190 THR A O 1
ATOM 1406 N N . VAL A 1 191 ? 0.182 2.869 11.540 1.00 97.62 191 VAL A N 1
ATOM 1407 C CA . VAL A 1 191 ? -0.705 2.550 10.418 1.00 97.62 191 VAL A CA 1
ATOM 1408 C C . VAL A 1 191 ? 0.096 1.705 9.433 1.00 97.62 191 VAL A C 1
ATOM 1410 O O . VAL A 1 191 ? 1.031 2.198 8.803 1.00 97.62 191 VAL A O 1
ATOM 1413 N N . ASN A 1 192 ? -0.252 0.429 9.307 1.00 96.31 192 ASN A N 1
ATOM 1414 C CA . ASN A 1 192 ? 0.312 -0.488 8.323 1.00 96.31 192 ASN A CA 1
ATOM 1415 C C . ASN A 1 192 ? -0.599 -0.539 7.093 1.00 96.31 192 ASN A C 1
ATOM 1417 O O . ASN A 1 192 ? -1.816 -0.647 7.219 1.00 96.31 192 ASN A O 1
ATOM 1421 N N . LEU A 1 193 ? -0.004 -0.522 5.903 1.00 95.38 193 LEU A N 1
ATOM 1422 C CA . LEU A 1 193 ? -0.676 -0.844 4.650 1.00 95.38 193 LEU A CA 1
ATOM 1423 C C . LEU A 1 193 ? -0.235 -2.244 4.223 1.00 95.38 193 LEU A C 1
ATOM 1425 O O . LEU A 1 193 ? 0.955 -2.477 3.990 1.00 95.38 193 LEU A O 1
ATOM 1429 N N . LEU A 1 194 ? -1.182 -3.171 4.118 1.00 89.38 194 LEU A N 1
ATOM 1430 C CA . LEU A 1 194 ? -0.944 -4.566 3.770 1.00 89.38 194 LEU A CA 1
ATOM 1431 C C . LEU A 1 194 ? -1.568 -4.911 2.419 1.00 89.38 194 LEU A C 1
ATOM 1433 O O . LEU A 1 194 ? -2.651 -4.433 2.079 1.00 89.38 194 LEU A O 1
ATOM 1437 N N . LYS A 1 195 ? -0.899 -5.785 1.668 1.00 87.19 195 LYS A N 1
ATOM 1438 C CA . LYS A 1 195 ? -1.420 -6.424 0.457 1.00 87.19 195 LYS A CA 1
ATOM 1439 C C . LYS A 1 195 ? -1.290 -7.931 0.629 1.00 87.19 195 LYS A C 1
ATOM 1441 O O . LYS A 1 195 ? -0.181 -8.410 0.847 1.00 87.19 195 LYS A O 1
ATOM 1446 N N . ASN A 1 196 ? -2.404 -8.659 0.545 1.00 85.31 196 ASN A N 1
ATOM 1447 C CA . ASN A 1 196 ? -2.455 -10.102 0.826 1.00 85.31 196 ASN A CA 1
ATOM 1448 C C . ASN A 1 196 ? -1.783 -10.450 2.171 1.00 85.31 196 ASN A C 1
ATOM 1450 O O . ASN A 1 196 ? -0.896 -11.296 2.220 1.00 85.31 196 ASN A O 1
ATOM 1454 N N . ASP A 1 197 ? -2.135 -9.706 3.224 1.00 83.44 197 ASP A N 1
ATOM 1455 C CA . ASP A 1 197 ? -1.598 -9.840 4.590 1.00 83.44 197 ASP A CA 1
ATOM 1456 C C . ASP A 1 197 ? -0.085 -9.590 4.751 1.00 83.44 197 ASP A C 1
ATOM 1458 O O . ASP A 1 197 ? 0.467 -9.732 5.841 1.00 83.44 197 ASP A O 1
ATOM 1462 N N . VAL A 1 198 ? 0.597 -9.127 3.699 1.00 79.94 198 VAL A N 1
ATOM 1463 C CA . VAL A 1 198 ? 2.001 -8.705 3.755 1.00 79.94 198 VAL A CA 1
ATOM 1464 C C . VAL A 1 198 ? 2.075 -7.186 3.842 1.00 79.94 198 VAL A C 1
ATOM 1466 O O . VAL A 1 198 ? 1.546 -6.475 2.986 1.00 79.94 198 VAL A O 1
ATOM 1469 N N . ARG A 1 199 ? 2.766 -6.668 4.862 1.00 87.81 199 ARG A N 1
ATOM 1470 C CA . ARG A 1 199 ? 3.002 -5.228 5.023 1.00 87.81 199 ARG A CA 1
ATOM 1471 C C . ARG A 1 199 ? 3.867 -4.693 3.881 1.00 87.81 199 ARG A C 1
ATOM 1473 O O . ARG A 1 199 ? 5.035 -5.052 3.771 1.00 87.81 199 ARG A O 1
ATOM 1480 N N . VAL A 1 200 ? 3.305 -3.792 3.077 1.00 79.44 200 VAL A N 1
ATOM 1481 C CA . VAL A 1 200 ? 3.993 -3.145 1.947 1.00 79.44 200 VAL A CA 1
ATOM 1482 C C . VAL A 1 200 ? 4.491 -1.742 2.285 1.00 79.44 200 VAL A C 1
ATOM 1484 O O . VAL A 1 200 ? 5.508 -1.309 1.754 1.00 79.44 200 VAL A O 1
ATOM 1487 N N . ARG A 1 201 ? 3.794 -1.028 3.175 1.00 88.62 201 ARG A N 1
ATOM 1488 C CA . ARG A 1 201 ? 4.177 0.296 3.689 1.00 88.62 201 ARG A CA 1
ATOM 1489 C C . ARG A 1 201 ? 3.703 0.442 5.132 1.00 88.62 201 ARG A C 1
ATOM 1491 O O . ARG A 1 201 ? 2.819 -0.291 5.574 1.00 88.62 201 ARG A O 1
ATOM 1498 N N . TYR A 1 202 ? 4.276 1.391 5.862 1.00 94.25 202 TYR A N 1
ATOM 1499 C CA . TYR A 1 202 ? 3.770 1.796 7.170 1.00 94.25 202 TYR A CA 1
ATOM 1500 C C . TYR A 1 202 ? 4.162 3.234 7.485 1.00 94.25 202 TYR A C 1
ATOM 1502 O O . TYR A 1 202 ? 5.087 3.781 6.885 1.00 94.25 202 TYR A O 1
ATOM 1510 N N . THR A 1 203 ? 3.445 3.832 8.425 1.00 91.94 203 THR A N 1
ATOM 1511 C CA . THR A 1 203 ? 3.828 5.091 9.055 1.00 91.94 203 THR A CA 1
ATOM 1512 C C . THR A 1 203 ? 3.497 5.044 10.539 1.00 91.94 203 THR A C 1
ATOM 1514 O O . THR A 1 203 ? 2.645 4.262 10.974 1.00 91.94 203 THR A O 1
ATOM 1517 N N . THR A 1 204 ? 4.179 5.883 11.305 1.00 94.06 204 THR A N 1
ATOM 1518 C CA . THR A 1 204 ? 3.995 6.023 12.743 1.00 94.06 204 THR A CA 1
ATOM 1519 C C . THR A 1 204 ? 3.630 7.473 13.035 1.00 94.06 204 THR A C 1
ATOM 1521 O O . THR A 1 204 ? 4.353 8.387 12.642 1.00 94.06 204 THR A O 1
ATOM 1524 N N . LEU A 1 205 ? 2.491 7.683 13.688 1.00 91.12 205 LEU A N 1
ATOM 1525 C CA . LEU A 1 205 ? 1.996 8.994 14.080 1.00 91.12 205 LEU A CA 1
ATOM 1526 C C . LEU A 1 205 ? 2.348 9.215 15.543 1.00 91.12 205 LEU A C 1
ATOM 1528 O O . LEU A 1 205 ? 1.823 8.527 16.422 1.00 91.12 205 LEU A O 1
ATOM 1532 N N . VAL A 1 206 ? 3.241 10.166 15.778 1.00 89.56 206 VAL A N 1
ATOM 1533 C CA . VAL A 1 206 ? 3.586 10.606 17.128 1.00 89.56 206 VAL A CA 1
ATOM 1534 C C . VAL A 1 206 ? 2.395 11.318 17.782 1.00 89.56 206 VAL A C 1
ATOM 1536 O O . VAL A 1 206 ? 1.524 11.841 17.078 1.00 89.56 206 VAL A O 1
ATOM 1539 N N . PRO A 1 207 ? 2.359 11.384 19.119 1.00 86.12 207 PRO A N 1
ATOM 1540 C CA . PRO A 1 207 ? 1.485 12.267 19.883 1.00 86.12 207 PRO A CA 1
ATOM 1541 C C . PRO A 1 207 ? 1.123 13.599 19.215 1.00 86.12 207 PRO A C 1
ATOM 1543 O O . PRO A 1 207 ? 1.990 14.370 18.805 1.00 86.12 207 PRO A O 1
ATOM 1546 N N . GLY A 1 208 ? -0.177 13.881 19.106 1.00 82.50 208 GLY A N 1
ATOM 1547 C CA . GLY A 1 208 ? -0.704 15.105 18.489 1.00 82.50 208 GLY A CA 1
ATOM 1548 C C . GLY A 1 208 ? -0.779 15.094 16.956 1.00 82.50 208 GLY A C 1
ATOM 1549 O O . GLY A 1 208 ? -1.473 15.937 16.389 1.00 82.50 208 GLY A O 1
ATOM 1550 N N . VAL A 1 209 ? -0.147 14.132 16.275 1.00 87.81 209 VAL A N 1
ATOM 1551 C CA . VAL A 1 209 ? -0.298 13.929 14.828 1.00 87.81 209 VAL A CA 1
ATOM 1552 C C . VAL A 1 209 ? -1.425 12.936 14.574 1.00 87.81 209 VAL A C 1
ATOM 1554 O O . VAL A 1 209 ? -1.402 11.803 15.048 1.00 87.81 209 VAL A O 1
ATOM 1557 N N . THR A 1 210 ? -2.425 13.353 13.803 1.00 91.50 210 THR A N 1
ATOM 1558 C CA . THR A 1 210 ? -3.596 12.520 13.493 1.00 91.50 210 THR A CA 1
ATOM 1559 C C . THR A 1 210 ? -3.676 12.125 12.028 1.00 91.50 210 THR A C 1
ATOM 1561 O O . THR A 1 210 ? -4.482 11.272 11.685 1.00 91.50 210 THR A O 1
ATOM 1564 N N . THR A 1 211 ? -2.867 12.705 11.147 1.00 94.62 211 THR A N 1
ATOM 1565 C CA . THR A 1 211 ? -2.958 12.476 9.704 1.00 94.62 211 THR A CA 1
ATOM 1566 C C . THR A 1 211 ? -1.923 11.469 9.224 1.00 94.62 211 THR A C 1
ATOM 1568 O O . THR A 1 211 ? -0.759 11.523 9.611 1.00 94.62 211 THR A O 1
ATOM 1571 N N . TYR A 1 212 ? -2.338 10.564 8.339 1.00 95.69 212 TYR A N 1
ATOM 1572 C CA . TYR A 1 212 ? -1.445 9.642 7.639 1.00 95.69 212 TYR A CA 1
ATOM 1573 C C . TYR A 1 212 ? -1.585 9.806 6.123 1.00 95.69 212 TYR A C 1
ATOM 1575 O O . TYR A 1 212 ? -2.631 10.233 5.625 1.00 95.69 212 TYR A O 1
ATOM 1583 N N . ASN A 1 213 ? -0.523 9.468 5.391 1.00 95.50 213 ASN A N 1
ATOM 1584 C CA . ASN A 1 213 ? -0.497 9.514 3.934 1.00 95.50 213 ASN A CA 1
ATOM 1585 C C . ASN A 1 213 ? 0.477 8.468 3.370 1.00 95.50 213 ASN A C 1
ATOM 1587 O O . ASN A 1 213 ? 1.642 8.425 3.766 1.00 95.50 213 ASN A O 1
ATOM 1591 N N . PHE A 1 214 ? 0.010 7.663 2.421 1.00 92.56 214 PHE A N 1
ATOM 1592 C CA . PHE A 1 214 ? 0.823 6.780 1.591 1.00 92.56 214 PHE A CA 1
ATOM 1593 C C . PHE A 1 214 ? 0.716 7.248 0.149 1.00 92.56 214 PHE A C 1
ATOM 1595 O O . PHE A 1 214 ? -0.370 7.183 -0.408 1.00 92.56 214 PHE A O 1
ATOM 1602 N N . THR A 1 215 ? 1.814 7.688 -0.461 1.00 89.12 215 THR A N 1
ATOM 1603 C CA . THR A 1 215 ? 1.858 8.033 -1.891 1.00 89.12 215 THR A CA 1
ATOM 1604 C C . THR A 1 215 ? 2.274 6.831 -2.727 1.00 89.12 215 THR A C 1
ATOM 1606 O O . THR A 1 215 ? 2.800 5.845 -2.197 1.00 89.12 215 THR A O 1
ATOM 1609 N N . ASP A 1 216 ? 2.0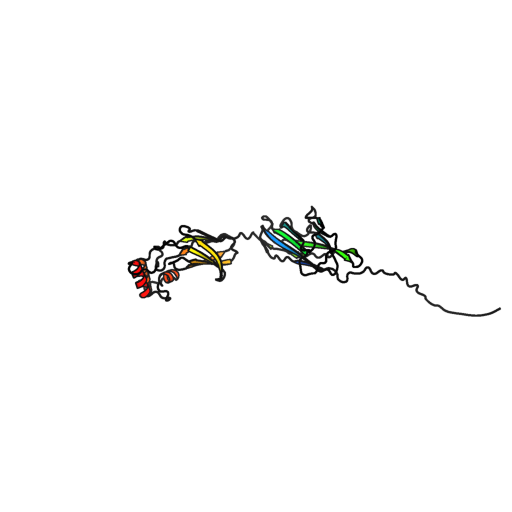72 6.919 -4.042 1.00 83.44 216 ASP A N 1
ATOM 1610 C CA . ASP A 1 216 ? 2.586 5.929 -4.993 1.00 83.44 216 ASP A CA 1
ATOM 1611 C C . ASP A 1 216 ? 2.109 4.510 -4.675 1.00 83.44 216 ASP A C 1
ATOM 1613 O O . ASP A 1 216 ? 2.880 3.540 -4.671 1.00 83.44 216 ASP A O 1
ATOM 1617 N N . VAL A 1 217 ? 0.821 4.397 -4.343 1.00 84.50 217 VAL A N 1
ATOM 1618 C CA . VAL A 1 217 ? 0.161 3.114 -4.135 1.00 84.50 217 VAL A CA 1
ATOM 1619 C C . VAL A 1 217 ? -0.439 2.666 -5.462 1.00 84.50 217 VAL A C 1
ATOM 1621 O O . VAL A 1 217 ? -1.272 3.346 -6.054 1.00 84.50 217 VAL A O 1
ATOM 1624 N N . ALA A 1 218 ? 0.010 1.509 -5.946 1.00 78.31 218 ALA A N 1
ATOM 1625 C CA . ALA A 1 218 ? -0.540 0.904 -7.151 1.00 78.31 218 ALA A CA 1
ATOM 1626 C C . ALA A 1 218 ? -2.021 0.540 -6.965 1.00 78.31 218 ALA A C 1
ATOM 1628 O O . ALA A 1 218 ? -2.462 0.238 -5.855 1.00 78.31 218 ALA A O 1
ATOM 1629 N N . ALA A 1 219 ? -2.768 0.490 -8.069 1.00 80.00 219 ALA A N 1
ATOM 1630 C CA . ALA A 1 219 ? -4.149 0.028 -8.051 1.00 80.00 219 ALA A CA 1
ATOM 1631 C C . ALA A 1 219 ? -4.268 -1.389 -7.455 1.00 80.00 219 ALA A C 1
ATOM 1633 O O . ALA A 1 219 ? -3.411 -2.264 -7.650 1.00 80.00 219 ALA A O 1
ATOM 1634 N N . GLY A 1 220 ? -5.346 -1.618 -6.711 1.00 83.75 220 GLY A N 1
ATOM 1635 C CA . GLY A 1 220 ? -5.632 -2.893 -6.064 1.00 83.75 220 GLY A CA 1
ATOM 1636 C C . GLY A 1 220 ? -6.325 -2.750 -4.716 1.00 83.75 220 GLY A C 1
ATOM 1637 O O . GLY A 1 220 ? -6.595 -1.651 -4.237 1.00 83.75 220 GLY A O 1
ATOM 1638 N N . THR A 1 221 ? -6.609 -3.890 -4.097 1.00 90.38 221 THR A N 1
ATOM 1639 C CA . THR A 1 221 ? -7.209 -3.961 -2.763 1.00 90.38 221 THR A CA 1
ATOM 1640 C C . THR A 1 221 ? -6.127 -4.140 -1.704 1.00 90.38 221 THR A C 1
ATOM 1642 O O . THR A 1 221 ? -5.212 -4.951 -1.861 1.00 90.38 221 THR A O 1
ATOM 1645 N N . TYR A 1 222 ? -6.251 -3.373 -0.628 1.00 95.12 222 TYR A N 1
ATOM 1646 C CA . TYR A 1 222 ? -5.329 -3.312 0.494 1.00 95.12 222 TYR A CA 1
ATOM 1647 C C . TYR A 1 222 ? -6.092 -3.411 1.813 1.00 95.12 222 TYR A C 1
ATOM 1649 O O . TYR A 1 2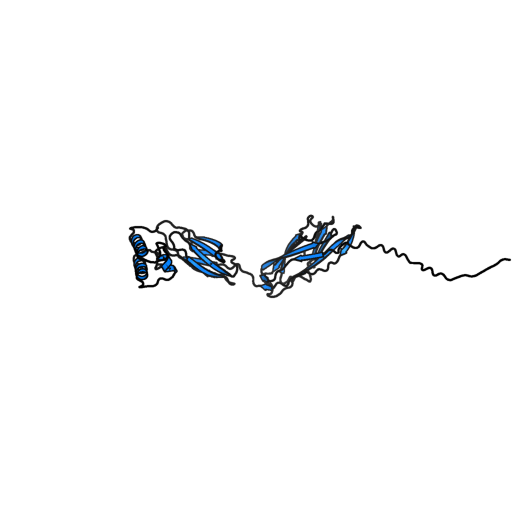22 ? -7.287 -3.117 1.887 1.00 95.12 222 TYR A O 1
ATOM 1657 N N . THR A 1 223 ? -5.366 -3.761 2.867 1.00 98.06 223 THR A N 1
ATOM 1658 C CA . THR A 1 223 ? -5.838 -3.674 4.248 1.00 98.06 223 THR A CA 1
ATOM 1659 C C . THR A 1 223 ? -5.024 -2.605 4.962 1.00 98.06 223 THR A C 1
ATOM 1661 O O . THR A 1 223 ? -3.799 -2.677 4.983 1.00 98.06 223 THR A O 1
ATOM 1664 N N . LEU A 1 224 ? -5.685 -1.610 5.545 1.00 98.12 224 LEU A N 1
ATOM 1665 C CA . LEU A 1 224 ? -5.080 -0.759 6.562 1.00 98.12 224 LEU A CA 1
ATOM 1666 C C . LEU A 1 224 ? -5.226 -1.455 7.907 1.00 98.12 224 LEU A C 1
ATOM 1668 O O . LEU A 1 224 ? -6.342 -1.786 8.290 1.00 98.12 224 LEU A O 1
ATOM 1672 N N . GLU A 1 225 ? -4.133 -1.645 8.628 1.00 97.81 225 GLU A N 1
ATOM 1673 C CA . GLU A 1 225 ? -4.130 -2.139 10.005 1.00 97.81 225 GLU A CA 1
ATOM 1674 C C . GLU A 1 225 ? -3.583 -1.046 10.915 1.00 97.81 225 GLU A C 1
ATOM 1676 O O . GLU A 1 225 ? -2.486 -0.532 10.699 1.00 97.81 225 GLU A O 1
ATOM 1681 N N . ILE A 1 226 ? -4.367 -0.668 11.920 1.00 97.25 226 ILE A N 1
ATOM 1682 C CA . ILE A 1 226 ? -4.030 0.415 12.831 1.00 97.25 226 ILE A CA 1
ATOM 1683 C C . ILE A 1 226 ? -3.854 -0.172 14.221 1.00 97.25 226 ILE A C 1
ATOM 1685 O O . ILE A 1 226 ? -4.765 -0.818 14.746 1.00 97.25 226 ILE A O 1
ATOM 1689 N N . SER A 1 227 ? -2.708 0.101 14.832 1.00 94.56 227 SER A N 1
ATOM 1690 C CA . SER A 1 227 ? -2.375 -0.350 16.180 1.00 94.56 227 SER A CA 1
ATOM 1691 C C . SER A 1 227 ? -1.830 0.795 17.026 1.00 94.56 227 SER A C 1
ATOM 1693 O O . SER A 1 227 ? -1.062 1.625 16.545 1.00 94.56 227 SER A O 1
ATOM 1695 N N . LYS A 1 228 ? -2.189 0.803 18.307 1.00 92.12 228 LYS A N 1
ATOM 1696 C CA . LYS A 1 228 ? -1.648 1.695 19.340 1.00 92.12 228 LYS A CA 1
ATOM 1697 C C . LYS A 1 228 ? -1.617 0.925 20.655 1.00 92.12 228 LYS A C 1
ATOM 1699 O O . LYS A 1 228 ? -2.436 0.027 20.867 1.00 92.12 228 LYS A O 1
ATOM 1704 N N . ARG A 1 229 ? -0.697 1.268 21.557 1.00 89.69 229 ARG A N 1
ATOM 1705 C CA . ARG A 1 229 ? -0.643 0.658 22.894 1.00 89.69 229 ARG A CA 1
ATOM 1706 C C . ARG A 1 229 ? -1.981 0.848 23.622 1.00 89.69 229 ARG A C 1
ATOM 1708 O O . ARG A 1 229 ? -2.633 1.883 23.491 1.00 89.69 229 ARG A O 1
ATOM 1715 N N . SER A 1 230 ? -2.408 -0.179 24.359 1.00 90.50 230 SER A N 1
ATOM 1716 C CA . SER A 1 230 ? -3.675 -0.213 25.118 1.00 90.50 230 SER A CA 1
ATOM 1717 C C . SER A 1 230 ? -4.962 -0.106 24.284 1.00 90.50 230 SER A C 1
ATOM 1719 O O . SER A 1 230 ? -6.056 -0.093 24.848 1.00 90.50 230 SER A O 1
ATOM 1721 N N . HIS A 1 231 ? -4.856 -0.065 22.956 1.00 93.31 231 HIS A N 1
ATOM 1722 C CA . HIS A 1 231 ? -5.988 -0.044 22.038 1.00 93.31 231 HIS A CA 1
ATOM 1723 C C . HIS A 1 231 ? -6.185 -1.412 21.392 1.00 93.31 231 HIS A C 1
ATOM 1725 O O . HIS A 1 231 ? -5.270 -2.234 21.330 1.00 93.31 231 HIS A O 1
ATOM 1731 N N . VAL A 1 232 ? -7.391 -1.649 20.889 1.00 95.69 232 VAL A N 1
ATOM 1732 C CA . VAL A 1 232 ? -7.680 -2.827 20.072 1.00 95.69 232 VAL A CA 1
ATOM 1733 C C . VAL A 1 232 ? -7.330 -2.520 18.622 1.00 95.69 232 VAL A C 1
ATOM 1735 O O . VAL A 1 232 ? -7.919 -1.611 18.025 1.00 95.69 232 VAL A O 1
ATOM 1738 N N . THR A 1 233 ? -6.387 -3.289 18.066 1.00 96.25 233 THR A N 1
ATOM 1739 C CA . THR A 1 233 ? -6.010 -3.227 16.648 1.00 96.25 233 THR A CA 1
ATOM 1740 C C . THR A 1 233 ? -7.247 -3.343 15.770 1.00 96.25 233 THR A C 1
ATOM 1742 O O . THR A 1 233 ? -8.124 -4.173 16.019 1.00 96.25 233 THR A O 1
ATOM 1745 N N . ARG A 1 234 ? -7.326 -2.511 14.734 1.00 97.00 234 ARG A N 1
ATOM 1746 C CA . ARG A 1 234 ? -8.459 -2.505 13.808 1.00 97.00 234 ARG A CA 1
ATOM 1747 C C . ARG A 1 234 ? -7.982 -2.496 12.372 1.00 97.00 234 ARG A C 1
ATOM 1749 O O . ARG A 1 234 ? -6.998 -1.833 12.052 1.00 97.00 234 ARG A O 1
ATOM 1756 N N . THR A 1 235 ? -8.717 -3.196 11.517 1.00 97.25 235 THR A N 1
ATOM 1757 C CA . THR A 1 235 ? -8.442 -3.269 10.087 1.00 97.25 235 THR A CA 1
ATOM 1758 C C . THR A 1 235 ? -9.543 -2.618 9.252 1.00 97.25 235 THR A C 1
ATOM 1760 O O . THR A 1 235 ? -10.715 -2.615 9.636 1.00 97.25 235 THR A O 1
ATOM 1763 N N . TYR A 1 236 ? -9.155 -2.056 8.107 1.00 97.69 236 TYR A N 1
ATOM 1764 C CA . TYR A 1 236 ? -10.043 -1.456 7.112 1.00 97.69 236 TYR A CA 1
ATOM 1765 C C . TYR A 1 236 ? -9.635 -1.925 5.721 1.00 97.69 236 TYR A C 1
ATOM 1767 O O . TYR A 1 236 ? -8.460 -1.864 5.367 1.00 97.69 236 TYR A O 1
ATOM 1775 N N . THR A 1 237 ? -10.596 -2.356 4.911 1.00 96.94 237 THR A N 1
ATOM 1776 C CA . THR A 1 237 ? -10.343 -2.665 3.500 1.00 96.94 237 THR A CA 1
ATOM 1777 C C . THR A 1 237 ? -10.383 -1.382 2.679 1.00 96.94 237 THR A C 1
ATOM 1779 O O . THR A 1 237 ? -11.347 -0.625 2.756 1.00 96.94 237 THR A O 1
ATOM 1782 N N . VAL A 1 238 ? -9.353 -1.158 1.866 1.00 95.62 238 VAL A N 1
ATOM 1783 C CA . VAL A 1 238 ? -9.221 0.007 0.985 1.00 95.62 238 VAL A CA 1
ATOM 1784 C C . VAL A 1 238 ? -9.009 -0.474 -0.445 1.00 95.62 238 VAL A C 1
ATOM 1786 O O . VAL A 1 238 ? -8.176 -1.342 -0.690 1.00 95.62 238 VAL A O 1
ATOM 1789 N N . THR A 1 239 ? -9.754 0.082 -1.401 1.00 91.81 239 THR A N 1
ATOM 1790 C CA . THR A 1 239 ? -9.575 -0.219 -2.830 1.00 91.81 239 THR A CA 1
ATOM 1791 C C . THR A 1 239 ? -9.037 1.007 -3.546 1.00 91.81 239 THR A C 1
ATOM 1793 O O . THR A 1 239 ? -9.666 2.061 -3.544 1.00 91.81 239 THR A O 1
ATOM 1796 N N . VAL A 1 240 ? -7.866 0.853 -4.151 1.00 86.62 240 VAL A N 1
ATOM 1797 C CA . VAL A 1 240 ? -7.156 1.880 -4.908 1.00 86.62 240 VAL A CA 1
ATOM 1798 C C . VAL A 1 240 ? -7.493 1.704 -6.386 1.00 86.62 240 VAL A C 1
ATOM 1800 O O . VAL A 1 240 ? -7.223 0.648 -6.961 1.00 86.62 240 VAL A O 1
ATOM 1803 N N . GLY A 1 241 ? -8.125 2.724 -6.971 1.00 78.56 241 GLY A N 1
ATOM 1804 C CA . GLY A 1 241 ? -8.582 2.741 -8.363 1.00 78.56 241 GLY A CA 1
ATOM 1805 C C . GLY A 1 241 ? -7.695 3.612 -9.246 1.00 78.56 241 GLY A C 1
ATOM 1806 O O . GLY A 1 241 ? -6.555 3.255 -9.511 1.00 78.56 241 GLY A O 1
ATOM 1807 N N . THR A 1 242 ? -8.232 4.747 -9.698 1.00 75.44 242 THR A N 1
ATOM 1808 C CA . THR A 1 242 ? -7.529 5.749 -10.527 1.00 75.44 242 THR A CA 1
ATOM 1809 C C . THR A 1 242 ? -7.419 7.124 -9.853 1.00 75.44 242 THR A C 1
ATOM 1811 O O . THR A 1 242 ? -6.917 8.062 -10.460 1.00 75.44 242 THR A O 1
ATOM 1814 N N . SER A 1 243 ? -7.916 7.270 -8.621 1.00 81.25 243 SER A N 1
ATOM 1815 C CA . SER A 1 243 ? -7.966 8.532 -7.875 1.00 81.25 243 SER A CA 1
ATOM 1816 C C . SER A 1 243 ? -7.596 8.328 -6.411 1.00 81.25 243 SER A C 1
ATOM 1818 O O . SER A 1 243 ? -7.822 7.242 -5.875 1.00 81.25 243 SER A O 1
ATOM 1820 N N . ASP A 1 244 ? -7.107 9.393 -5.772 1.00 88.50 244 ASP A N 1
ATOM 1821 C CA . ASP A 1 244 ? -6.786 9.436 -4.341 1.00 88.50 244 ASP A CA 1
ATOM 1822 C C . ASP A 1 244 ? -7.917 8.896 -3.467 1.00 88.50 244 ASP A C 1
ATOM 1824 O O . ASP A 1 244 ? -9.102 9.163 -3.691 1.00 88.50 244 ASP A O 1
ATOM 1828 N N . VAL A 1 245 ? -7.529 8.135 -2.447 1.00 94.56 245 VAL A N 1
ATOM 1829 C CA . VAL A 1 245 ? -8.446 7.510 -1.505 1.00 94.56 245 VAL A CA 1
ATOM 1830 C C . VAL A 1 245 ? -8.315 8.190 -0.153 1.00 94.56 245 VAL A C 1
ATOM 1832 O O . VAL A 1 245 ? -7.255 8.175 0.473 1.00 94.56 245 VAL A O 1
ATOM 1835 N N . LYS A 1 246 ? -9.427 8.753 0.322 1.00 96.31 246 LYS A N 1
ATOM 1836 C CA . LYS A 1 246 ? -9.534 9.300 1.672 1.00 96.31 246 LYS A CA 1
ATOM 1837 C C . LYS A 1 246 ? -10.251 8.310 2.584 1.00 96.31 246 LYS A C 1
ATOM 1839 O O . LYS A 1 246 ? -11.431 8.036 2.385 1.00 96.31 246 LYS A O 1
ATOM 1844 N N . GLN A 1 247 ? -9.545 7.797 3.585 1.00 97.50 247 GLN A N 1
ATOM 1845 C CA . GLN A 1 247 ? -10.055 6.821 4.542 1.00 97.50 247 GLN A CA 1
ATOM 1846 C C . GLN A 1 247 ? -9.745 7.279 5.969 1.00 97.50 247 GLN A C 1
ATOM 1848 O O . GLN A 1 247 ? -8.675 7.010 6.512 1.00 97.50 247 GLN A O 1
ATOM 1853 N N . ASP A 1 248 ? -10.693 7.957 6.608 1.00 97.25 248 ASP A N 1
ATOM 1854 C CA . ASP A 1 248 ? -10.587 8.214 8.043 1.00 97.25 248 ASP A CA 1
ATOM 1855 C C . ASP A 1 248 ? -10.778 6.898 8.815 1.00 97.25 248 ASP A C 1
ATOM 1857 O O . ASP A 1 248 ? -11.565 6.028 8.425 1.00 97.25 248 ASP A O 1
ATOM 1861 N N . VAL A 1 249 ? -10.023 6.734 9.897 1.00 96.12 249 VAL A N 1
ATOM 1862 C CA . VAL A 1 249 ? -9.975 5.502 10.688 1.00 96.12 249 VAL A CA 1
ATOM 1863 C C . VAL A 1 249 ? -10.073 5.820 12.172 1.00 96.12 249 VAL A C 1
ATOM 1865 O O . VAL A 1 249 ? -9.648 6.867 12.645 1.00 96.12 249 VAL A O 1
ATOM 1868 N N . GLU A 1 250 ? -10.649 4.899 12.925 1.00 94.62 250 GLU A N 1
ATOM 1869 C CA . GLU A 1 250 ? -10.827 4.980 14.371 1.00 94.62 250 GLU A CA 1
ATOM 1870 C C . GLU A 1 250 ? -10.246 3.738 15.051 1.00 94.62 250 GLU A C 1
ATOM 1872 O O . GLU A 1 250 ? -10.518 2.614 14.616 1.00 94.62 250 GLU A O 1
ATOM 1877 N N . ILE A 1 251 ? -9.529 3.939 16.156 1.00 94.50 251 ILE A N 1
ATOM 1878 C CA . ILE A 1 251 ? -9.149 2.881 17.098 1.00 94.50 251 ILE A CA 1
ATOM 1879 C C . ILE A 1 251 ? -9.620 3.228 18.512 1.00 94.50 251 ILE A C 1
ATOM 1881 O O . ILE A 1 251 ? -9.580 4.388 18.922 1.00 94.50 251 ILE A O 1
ATOM 1885 N N . ARG A 1 252 ? -10.055 2.218 19.265 1.00 94.00 252 ARG A N 1
ATOM 1886 C CA . ARG A 1 252 ? -10.618 2.359 20.614 1.00 94.00 252 ARG A CA 1
ATOM 1887 C C . ARG A 1 252 ? -9.746 1.691 21.661 1.00 94.00 252 ARG A C 1
ATOM 1889 O O . ARG A 1 252 ? -9.024 0.734 21.366 1.00 94.00 252 ARG A O 1
ATOM 1896 N N . LEU A 1 253 ? -9.825 2.209 22.882 1.00 92.81 253 LEU A N 1
ATOM 1897 C CA . LEU A 1 253 ? -9.170 1.612 24.039 1.00 92.81 253 LEU A CA 1
ATOM 1898 C C . LEU A 1 253 ? -9.733 0.214 24.296 1.00 92.81 253 LEU A C 1
ATOM 1900 O O . LEU A 1 253 ? -10.922 -0.052 24.113 1.00 92.81 253 LEU A O 1
ATOM 1904 N N . LYS A 1 254 ? -8.884 -0.684 24.788 1.00 94.38 254 LYS A N 1
ATOM 1905 C CA . LYS A 1 254 ? -9.342 -1.971 25.301 1.00 94.38 254 LYS A CA 1
ATOM 1906 C C . LYS A 1 254 ? -10.264 -1.726 26.503 1.00 94.38 254 LYS A C 1
ATOM 1908 O O . LYS A 1 254 ? -9.830 -1.158 27.507 1.00 94.38 254 LYS A O 1
ATOM 1913 N N . GLY A 1 255 ? -11.523 -2.144 26.381 1.00 95.94 255 GLY A N 1
ATOM 1914 C CA . GLY A 1 255 ? -12.605 -1.879 27.331 1.00 95.94 255 GLY A CA 1
ATOM 1915 C C . GLY A 1 255 ? -13.525 -0.701 26.984 1.00 95.94 255 GLY A C 1
ATOM 1916 O O . GLY A 1 255 ? -14.561 -0.579 27.627 1.00 95.94 255 GLY A O 1
ATOM 1917 N N . ASP A 1 256 ? -13.194 0.135 25.993 1.00 96.38 256 ASP A N 1
ATOM 1918 C CA . ASP A 1 256 ? -14.061 1.220 25.497 1.00 96.38 256 ASP A CA 1
ATOM 1919 C C . ASP A 1 256 ? -14.978 0.665 24.399 1.00 96.38 256 ASP A C 1
ATOM 1921 O O . ASP A 1 256 ? -14.642 0.607 23.213 1.00 96.38 256 ASP A O 1
ATOM 1925 N N . ILE A 1 257 ? -16.131 0.157 24.824 1.00 97.38 257 ILE A N 1
ATOM 1926 C CA . ILE A 1 257 ? -17.056 -0.591 23.973 1.00 97.38 257 ILE A CA 1
ATOM 1927 C C . ILE A 1 257 ? -17.921 0.381 23.176 1.00 97.38 257 ILE A C 1
ATOM 1929 O O . ILE A 1 257 ? -18.237 0.117 22.015 1.00 97.38 257 ILE A O 1
ATOM 1933 N N . ASN A 1 258 ? -18.326 1.499 23.779 1.00 95.19 258 ASN A N 1
ATOM 1934 C CA . ASN A 1 258 ? -19.177 2.482 23.112 1.00 95.19 258 ASN A CA 1
ATOM 1935 C C . ASN A 1 258 ? -18.395 3.472 22.221 1.00 95.19 258 ASN A C 1
ATOM 1937 O O . ASN A 1 258 ? -19.020 4.120 21.381 1.00 95.19 258 ASN A O 1
ATOM 1941 N N . GLY A 1 259 ? -17.065 3.546 22.340 1.00 93.94 259 GLY A N 1
ATOM 1942 C CA . GLY A 1 259 ? -16.214 4.440 21.556 1.00 93.94 259 GLY A CA 1
ATOM 1943 C C . GLY A 1 259 ? -16.285 5.902 21.995 1.00 93.94 259 GLY A C 1
ATOM 1944 O O . GLY A 1 259 ? -16.109 6.795 21.160 1.00 93.94 259 GLY A O 1
ATOM 1945 N N . ASP A 1 260 ? -16.597 6.164 23.267 1.00 93.00 260 ASP A N 1
ATOM 1946 C CA . ASP A 1 260 ? -16.635 7.519 23.831 1.00 93.00 260 ASP A CA 1
ATOM 1947 C C . ASP A 1 260 ? -15.256 8.013 24.313 1.00 93.00 260 ASP A C 1
ATOM 1949 O O . ASP A 1 260 ? -15.101 9.183 24.684 1.00 93.00 260 ASP A O 1
ATOM 1953 N N . GLY A 1 261 ? -14.244 7.142 24.250 1.00 91.50 261 GLY A N 1
ATOM 1954 C CA . GLY A 1 261 ? -12.872 7.424 24.644 1.00 91.50 261 GLY A CA 1
ATOM 1955 C C . GLY A 1 261 ? -12.585 7.228 26.124 1.00 91.50 261 GLY A C 1
ATOM 1956 O O . GLY A 1 261 ? -11.503 7.607 26.579 1.00 91.50 261 GLY A O 1
ATOM 1957 N N . ARG A 1 262 ? -13.526 6.684 26.901 1.00 91.25 262 ARG A N 1
ATOM 1958 C CA . ARG A 1 262 ? -13.394 6.491 28.346 1.00 91.25 262 ARG A CA 1
ATOM 1959 C C . ARG A 1 262 ? -13.940 5.133 28.749 1.00 91.25 262 ARG A C 1
ATOM 1961 O O . ARG A 1 262 ? -15.135 4.903 28.675 1.00 91.25 262 ARG A O 1
ATOM 1968 N N . VAL A 1 263 ? -13.108 4.299 29.362 1.00 94.75 263 VAL A N 1
ATOM 1969 C CA . VAL A 1 263 ? -13.587 3.045 29.956 1.00 94.75 263 VAL A CA 1
ATOM 1970 C C . VAL A 1 263 ? -14.347 3.336 31.255 1.00 94.75 263 VAL A C 1
ATOM 1972 O O . VAL A 1 263 ? -13.743 3.633 32.289 1.00 94.75 263 VAL A O 1
ATOM 1975 N N . ASN A 1 264 ? -15.679 3.277 31.210 1.00 96.12 264 ASN A N 1
ATOM 1976 C CA . ASN A 1 264 ? -16.540 3.676 32.324 1.00 96.12 264 ASN A CA 1
ATOM 1977 C C . ASN A 1 264 ? -17.716 2.706 32.573 1.00 96.12 264 ASN A C 1
ATOM 1979 O O . ASN A 1 264 ? -17.790 1.605 32.028 1.00 96.12 264 ASN A O 1
ATOM 1983 N N . THR A 1 265 ? -18.638 3.071 33.471 1.00 97.38 265 THR A N 1
ATOM 1984 C CA . THR A 1 265 ? -19.786 2.220 33.840 1.00 97.38 265 THR A CA 1
ATOM 1985 C C . THR A 1 265 ? -20.735 1.936 32.673 1.00 97.38 265 THR A C 1
ATOM 1987 O O . THR A 1 265 ? -21.440 0.924 32.702 1.00 97.38 265 THR A O 1
ATOM 1990 N N . SER A 1 266 ? -20.740 2.776 31.638 1.00 97.69 266 SER A N 1
ATOM 1991 C CA . SER A 1 266 ? -21.494 2.547 30.403 1.00 97.69 266 SER A CA 1
ATOM 1992 C C . SER A 1 266 ? -20.971 1.321 29.656 1.00 97.69 266 SER A C 1
ATOM 1994 O O . SER A 1 266 ? -21.769 0.468 29.259 1.00 97.69 266 SER A O 1
ATOM 1996 N N . ASP A 1 267 ? -19.649 1.163 29.546 1.00 98.19 267 ASP A N 1
ATOM 1997 C CA . ASP A 1 267 ? -19.024 -0.015 28.934 1.00 98.19 267 ASP A CA 1
ATOM 1998 C C . ASP A 1 267 ? -19.285 -1.271 29.755 1.00 98.19 267 ASP A C 1
ATOM 2000 O O . ASP A 1 267 ? -19.697 -2.298 29.214 1.00 98.19 267 ASP A O 1
ATOM 2004 N N . VAL A 1 268 ? -19.163 -1.172 31.084 1.00 98.25 268 VAL A N 1
ATOM 2005 C CA . VAL A 1 268 ? -19.511 -2.271 32.001 1.00 98.25 268 VAL A CA 1
ATOM 2006 C C . VAL A 1 268 ? -20.930 -2.766 31.735 1.00 98.25 268 VAL A C 1
ATOM 2008 O O . VAL A 1 268 ? -21.170 -3.974 31.665 1.00 98.25 268 VAL A O 1
ATOM 2011 N N . ASN A 1 269 ? -21.884 -1.845 31.572 1.00 98.06 269 ASN A N 1
ATOM 2012 C CA . ASN A 1 269 ? -23.264 -2.209 31.290 1.00 98.06 269 ASN A CA 1
ATOM 2013 C C . ASN A 1 269 ? -23.404 -2.893 29.921 1.00 98.06 269 ASN A C 1
ATOM 2015 O O . ASN A 1 269 ? -24.083 -3.915 29.829 1.00 98.06 269 ASN A O 1
ATOM 2019 N N . ARG A 1 270 ? -22.730 -2.396 28.876 1.00 98.06 270 ARG A N 1
ATOM 2020 C CA . ARG A 1 270 ? -22.750 -3.020 27.540 1.00 98.06 270 ARG A CA 1
ATOM 2021 C C . ARG A 1 270 ? -22.173 -4.435 27.549 1.00 98.06 270 ARG A C 1
ATOM 2023 O O . ARG A 1 270 ? -22.828 -5.351 27.053 1.00 98.06 270 ARG A O 1
ATOM 2030 N N . ALA A 1 271 ? -21.010 -4.638 28.170 1.00 97.94 271 ALA A N 1
ATOM 2031 C CA . ALA A 1 271 ? -20.420 -5.967 28.335 1.00 97.94 271 ALA A CA 1
ATOM 2032 C C . ALA A 1 271 ? -21.359 -6.908 29.111 1.00 97.94 271 ALA A C 1
ATOM 2034 O O . ALA A 1 271 ? -21.549 -8.060 28.732 1.00 97.94 271 ALA A O 1
ATOM 2035 N N . ASN A 1 272 ? -22.008 -6.410 30.169 1.00 98.00 272 ASN A N 1
ATOM 2036 C CA . ASN A 1 272 ? -22.941 -7.188 30.987 1.00 98.00 272 ASN A CA 1
ATOM 2037 C C . ASN A 1 272 ? -24.214 -7.583 30.225 1.00 98.00 272 ASN A C 1
ATOM 2039 O O . ASN A 1 272 ? -24.730 -8.683 30.422 1.00 98.00 272 ASN A O 1
ATOM 2043 N N . LEU A 1 273 ? -24.737 -6.706 29.364 1.00 98.00 273 LEU A N 1
ATOM 2044 C CA . LEU A 1 273 ? -25.881 -7.026 28.510 1.00 98.00 273 LEU A CA 1
ATOM 2045 C C . LEU A 1 273 ? -25.512 -8.075 27.452 1.00 98.00 273 LEU A C 1
ATOM 2047 O O . LEU A 1 273 ? -26.276 -9.025 27.282 1.00 98.00 273 LEU A O 1
ATOM 2051 N N . GLN A 1 274 ? -24.334 -7.969 26.825 1.00 96.69 274 GLN A N 1
ATOM 2052 C CA . GLN A 1 274 ? -23.797 -8.992 25.917 1.00 96.69 274 GLN A CA 1
ATOM 2053 C C . GLN A 1 274 ? -23.613 -10.342 26.621 1.00 96.69 274 GLN A C 1
ATOM 2055 O O . GLN A 1 274 ? -24.109 -11.355 26.137 1.00 96.69 274 GLN A O 1
ATOM 2060 N N . ALA A 1 275 ? -22.962 -10.361 27.788 1.00 96.81 275 ALA A N 1
ATOM 2061 C CA . ALA A 1 275 ? -22.713 -11.581 28.560 1.00 96.81 275 ALA A CA 1
ATOM 2062 C C . ALA A 1 275 ? -24.013 -12.279 29.005 1.00 96.81 275 ALA A C 1
ATOM 2064 O O . ALA A 1 275 ? -24.050 -13.495 29.171 1.00 96.81 275 ALA A O 1
ATOM 2065 N N . LYS A 1 276 ? -25.097 -11.512 29.179 1.00 96.06 276 LYS A N 1
ATOM 2066 C CA . LYS A 1 276 ? -26.446 -12.022 29.477 1.00 96.06 276 LYS A CA 1
ATOM 2067 C C . LYS A 1 276 ? -27.270 -12.354 28.229 1.00 96.06 276 LYS A C 1
ATOM 2069 O O . LYS A 1 276 ? -28.435 -12.712 28.373 1.00 96.06 276 LYS A O 1
ATOM 2074 N N . GLY A 1 277 ? -26.719 -12.174 27.028 1.00 94.81 277 GLY A N 1
ATOM 2075 C CA . GLY A 1 277 ? -27.423 -12.382 25.760 1.00 94.81 277 GLY A CA 1
ATOM 2076 C C . GLY A 1 277 ? -28.562 -11.391 25.498 1.00 94.81 277 GLY A C 1
ATOM 2077 O O . GLY A 1 277 ? -29.456 -11.682 24.712 1.00 94.81 277 GLY A O 1
ATOM 2078 N N . LYS A 1 278 ? -28.572 -10.234 26.171 1.00 96.31 278 LYS A N 1
ATOM 2079 C CA . LYS A 1 278 ? -29.621 -9.208 26.023 1.00 96.31 278 LYS A CA 1
ATOM 2080 C C . LYS A 1 278 ? -29.367 -8.244 24.867 1.00 96.31 278 LYS A C 1
ATOM 2082 O O . LYS A 1 278 ? -30.308 -7.637 24.369 1.00 96.31 278 LYS A O 1
ATOM 2087 N N . THR A 1 279 ? -28.111 -8.072 24.476 1.00 94.06 279 THR A N 1
ATOM 2088 C CA . THR A 1 279 ? -27.687 -7.249 23.336 1.00 94.06 279 THR A CA 1
ATOM 2089 C C . THR A 1 279 ? -26.611 -7.987 22.561 1.00 94.06 279 THR A C 1
ATOM 2091 O O . THR A 1 279 ? -25.920 -8.819 23.145 1.00 94.06 279 THR A O 1
ATOM 2094 N N . THR A 1 280 ? -26.439 -7.648 21.285 1.00 95.69 280 THR A N 1
ATOM 2095 C CA . THR A 1 280 ? -25.366 -8.177 20.438 1.00 95.69 280 THR A CA 1
ATOM 2096 C C . THR A 1 280 ? -24.402 -7.052 20.078 1.00 95.69 280 THR A C 1
ATOM 2098 O O . THR A 1 280 ? -24.807 -6.067 19.465 1.00 95.69 280 THR A O 1
ATOM 2101 N N . LEU A 1 281 ? -23.140 -7.190 20.478 1.00 96.75 281 LEU A N 1
ATOM 2102 C CA . LEU A 1 281 ? -22.044 -6.316 20.067 1.00 96.75 281 LEU A CA 1
ATOM 2103 C C . LEU A 1 281 ? -21.620 -6.655 18.638 1.00 96.75 281 LEU A C 1
ATOM 2105 O O . LEU A 1 281 ? -21.597 -7.826 18.252 1.00 96.75 281 LEU A O 1
ATOM 2109 N N . ASN A 1 282 ? -21.252 -5.640 17.857 1.00 96.69 282 ASN A N 1
ATOM 2110 C CA . ASN A 1 282 ? -20.599 -5.896 16.573 1.00 96.69 282 ASN A CA 1
ATOM 2111 C C . ASN A 1 282 ? -19.175 -6.448 16.783 1.00 96.69 282 ASN A C 1
ATOM 2113 O O . ASN A 1 282 ? -18.649 -6.424 17.893 1.00 96.69 282 ASN A O 1
ATOM 2117 N N . ALA A 1 283 ? -18.531 -6.927 15.715 1.00 96.50 283 ALA A N 1
ATOM 2118 C CA . ALA A 1 283 ? -17.221 -7.577 15.813 1.00 96.50 283 ALA A CA 1
ATOM 2119 C C . ALA A 1 283 ? -16.144 -6.707 16.491 1.00 96.50 283 ALA A C 1
ATOM 2121 O O . ALA A 1 283 ? -15.356 -7.215 17.286 1.00 96.50 283 ALA A O 1
ATOM 2122 N N . TYR A 1 284 ? -16.122 -5.396 16.222 1.00 96.69 284 TYR A N 1
ATOM 2123 C CA . TYR A 1 284 ? -15.122 -4.507 16.816 1.00 96.69 284 TYR A CA 1
ATOM 2124 C C . TYR A 1 284 ? -15.447 -4.153 18.270 1.00 96.69 284 TYR A C 1
ATOM 2126 O O . TYR A 1 284 ? -14.564 -4.170 19.123 1.00 96.69 284 TYR A O 1
ATOM 2134 N N . GLU A 1 285 ? -16.718 -3.897 18.580 1.00 97.81 285 GLU A N 1
ATOM 2135 C CA . GLU A 1 285 ? -17.182 -3.707 19.959 1.00 97.81 285 GLU A CA 1
ATOM 2136 C C . GLU A 1 285 ? -16.929 -4.953 20.814 1.00 97.81 285 GLU A C 1
ATOM 2138 O O . GLU A 1 285 ? -16.526 -4.837 21.968 1.00 97.81 285 GLU A O 1
ATOM 2143 N N . PHE A 1 286 ? -17.133 -6.141 20.243 1.00 98.12 286 PHE A N 1
ATOM 2144 C CA . PHE A 1 286 ? -16.825 -7.411 20.886 1.00 98.12 286 PHE A CA 1
ATOM 2145 C C . PHE A 1 286 ? -15.332 -7.516 21.197 1.00 98.12 286 PHE A C 1
ATOM 2147 O O . PHE A 1 286 ? -14.977 -7.821 22.329 1.00 98.12 286 PHE A O 1
ATOM 2154 N N . ALA A 1 287 ? -14.459 -7.192 20.239 1.00 97.69 287 ALA A N 1
ATOM 2155 C CA . ALA A 1 287 ? -13.014 -7.184 20.462 1.00 97.69 287 ALA A CA 1
ATOM 2156 C C . ALA A 1 287 ? -12.584 -6.156 21.530 1.00 97.69 287 ALA A C 1
ATOM 2158 O O . ALA A 1 287 ? -11.650 -6.405 22.287 1.00 97.69 287 ALA A O 1
ATOM 2159 N N . CYS A 1 288 ? -13.282 -5.019 21.636 1.00 97.38 288 CYS A N 1
ATOM 2160 C CA . CYS A 1 288 ? -13.085 -4.054 22.725 1.00 97.38 288 CYS A CA 1
ATOM 2161 C C . CYS A 1 288 ? -13.564 -4.594 24.081 1.00 97.38 288 CYS A C 1
ATOM 2163 O O . CYS A 1 288 ? -12.959 -4.278 25.105 1.00 97.38 288 CYS A O 1
ATOM 2165 N N . ALA A 1 289 ? -14.631 -5.396 24.090 1.00 98.19 289 ALA A N 1
ATOM 2166 C CA . ALA A 1 289 ? -15.232 -5.969 25.289 1.00 98.19 289 ALA A CA 1
ATOM 2167 C C . ALA A 1 289 ? -14.507 -7.218 25.814 1.00 98.19 289 ALA A C 1
ATOM 2169 O O . ALA A 1 289 ? -14.507 -7.423 27.025 1.00 98.19 289 ALA A O 1
ATOM 2170 N N . ASP A 1 290 ? -13.897 -8.031 24.947 1.00 97.75 290 ASP A N 1
ATOM 2171 C CA . ASP A 1 290 ? -13.081 -9.200 25.309 1.00 97.75 290 ASP A CA 1
ATOM 2172 C C . ASP A 1 290 ? -11.728 -8.740 25.875 1.00 97.75 290 ASP A C 1
ATOM 2174 O O . ASP A 1 290 ? -10.669 -8.745 25.235 1.00 97.75 290 ASP A O 1
ATOM 2178 N N . VAL A 1 291 ? -11.772 -8.242 27.110 1.00 96.75 291 VAL A N 1
ATOM 2179 C CA . VAL A 1 291 ? -10.589 -7.686 27.758 1.00 96.75 291 VAL A CA 1
ATOM 2180 C C . VAL A 1 291 ? -9.655 -8.771 28.293 1.00 96.75 291 VAL A C 1
ATOM 2182 O O . VAL A 1 291 ? -8.475 -8.501 28.546 1.00 96.75 291 VAL A O 1
ATOM 2185 N N . THR A 1 292 ? -10.149 -9.997 28.449 1.00 95.50 292 THR A N 1
ATOM 2186 C CA . THR A 1 292 ? -9.341 -11.153 28.845 1.00 95.50 292 THR A CA 1
ATOM 2187 C C . THR A 1 292 ? -8.609 -11.804 27.670 1.00 95.50 292 THR A C 1
ATOM 2189 O O . THR A 1 292 ? -7.516 -12.328 27.883 1.00 95.50 292 THR A O 1
ATOM 2192 N N . GLY A 1 293 ? -9.123 -11.666 26.446 1.00 94.62 293 GLY A N 1
ATOM 2193 C CA . GLY A 1 293 ? -8.580 -12.273 25.231 1.00 94.62 293 GLY A CA 1
ATOM 2194 C C . GLY A 1 293 ? -8.914 -13.760 25.105 1.00 94.62 293 GLY A C 1
ATOM 2195 O O . GLY A 1 293 ? -8.153 -14.492 24.474 1.00 94.62 293 GLY A O 1
ATOM 2196 N N . ASP A 1 294 ? -9.991 -14.223 25.747 1.00 95.56 294 ASP A N 1
ATOM 2197 C CA . ASP A 1 294 ? -10.405 -15.633 25.737 1.00 95.56 294 ASP A CA 1
ATOM 2198 C C . ASP A 1 294 ? -11.370 -15.972 24.580 1.00 95.56 294 ASP A C 1
ATOM 2200 O O . ASP A 1 294 ? -11.814 -17.118 24.441 1.00 95.56 294 ASP A O 1
ATOM 220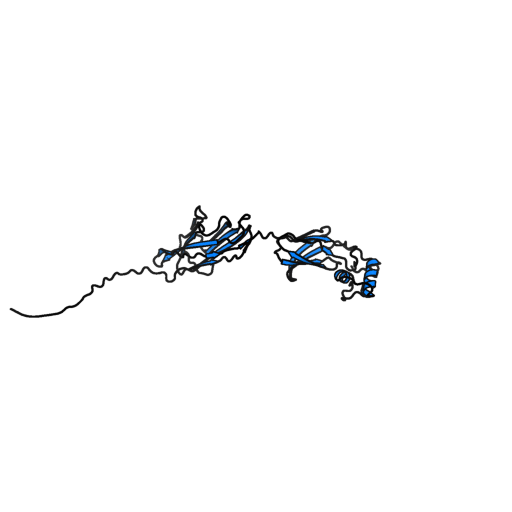4 N N . GLY A 1 295 ? -11.672 -14.988 23.724 1.00 96.38 295 GLY A N 1
ATOM 2205 C CA . GLY A 1 295 ? -12.588 -15.109 22.596 1.00 96.38 295 GLY A CA 1
ATOM 2206 C C . GLY A 1 295 ? -14.061 -15.046 23.002 1.00 96.38 295 GLY A C 1
ATOM 2207 O O . GLY A 1 295 ? -14.932 -15.391 22.197 1.00 96.38 295 GLY A O 1
ATOM 2208 N N . ARG A 1 296 ? -14.374 -14.658 24.244 1.00 96.19 296 ARG A N 1
ATOM 2209 C CA . ARG A 1 296 ? -15.732 -14.557 24.787 1.00 96.19 296 ARG A CA 1
ATOM 2210 C C . ARG A 1 296 ? -15.897 -13.223 25.514 1.00 96.19 296 ARG A C 1
ATOM 2212 O O . ARG A 1 296 ? -14.954 -12.631 26.003 1.00 96.19 296 ARG A O 1
ATOM 2219 N N . VAL A 1 297 ? -17.141 -12.757 25.607 1.00 97.81 297 VAL A N 1
ATOM 2220 C CA . VAL A 1 297 ? -17.499 -11.624 26.474 1.00 97.81 297 VAL A CA 1
ATOM 2221 C C . VAL A 1 297 ? -18.366 -12.173 27.594 1.00 97.81 297 VAL A C 1
ATOM 2223 O O . VAL A 1 297 ? -19.547 -12.465 27.390 1.00 97.81 297 VAL A O 1
ATOM 2226 N N . ASN A 1 298 ? -17.763 -12.377 28.763 1.00 97.38 298 ASN A N 1
ATOM 2227 C CA . ASN A 1 298 ? -18.397 -13.014 29.913 1.00 97.38 298 ASN A CA 1
ATOM 2228 C C . ASN A 1 298 ? -18.217 -12.195 31.207 1.00 97.38 298 ASN A C 1
ATOM 2230 O O . ASN A 1 298 ? -17.781 -11.044 31.203 1.00 97.38 298 ASN A O 1
ATOM 2234 N N . THR A 1 299 ? -18.614 -12.760 32.351 1.00 97.44 299 THR A N 1
ATOM 2235 C CA . THR A 1 299 ? -18.543 -12.073 33.652 1.00 97.44 299 THR A CA 1
ATOM 2236 C C . THR A 1 299 ? -17.125 -11.670 34.056 1.00 97.44 299 THR A C 1
ATOM 2238 O O . THR A 1 299 ? -16.967 -10.712 34.813 1.00 97.44 299 THR A O 1
ATOM 2241 N N . SER A 1 300 ? -16.101 -12.366 33.561 1.00 97.75 300 SER A N 1
ATOM 2242 C CA . SER A 1 300 ? -14.692 -12.046 33.812 1.00 97.75 300 SER A CA 1
ATOM 2243 C C . SER A 1 300 ? -14.302 -10.725 33.154 1.00 97.75 300 SER A C 1
ATOM 2245 O O . SER A 1 300 ? -13.701 -9.872 33.811 1.00 97.75 300 SER A O 1
ATOM 2247 N N . ASP A 1 301 ? -14.717 -10.513 31.903 1.00 98.31 301 ASP A N 1
ATOM 2248 C CA . ASP A 1 301 ? -14.501 -9.262 31.175 1.00 98.31 301 ASP A CA 1
ATOM 2249 C C . ASP A 1 301 ? -15.247 -8.107 31.835 1.00 98.31 301 ASP A C 1
ATOM 2251 O O . ASP A 1 301 ? -14.654 -7.078 32.159 1.00 98.31 301 ASP A O 1
ATOM 2255 N N . VAL A 1 302 ? -16.532 -8.321 32.148 1.00 98.31 302 VAL A N 1
ATOM 2256 C CA . VAL A 1 302 ? -17.369 -7.346 32.865 1.00 98.31 302 VAL A CA 1
ATOM 2257 C C . VAL A 1 302 ? -16.704 -6.922 34.172 1.00 98.31 302 VAL A C 1
ATOM 2259 O O . VAL A 1 302 ? -16.650 -5.730 34.484 1.00 98.31 302 VAL A O 1
ATOM 2262 N N . ASN A 1 303 ? -16.181 -7.880 34.943 1.00 98.00 303 ASN A N 1
ATOM 2263 C CA . ASN A 1 303 ? -15.520 -7.585 36.205 1.00 98.00 303 ASN A CA 1
ATOM 2264 C C . ASN A 1 303 ? -14.211 -6.805 36.001 1.00 98.00 303 ASN A C 1
ATOM 2266 O O . ASN A 1 303 ? -13.990 -5.828 36.714 1.00 98.00 303 ASN A O 1
ATOM 2270 N N . ARG A 1 304 ? -13.373 -7.171 35.019 1.00 97.69 304 ARG A N 1
ATOM 2271 C CA . ARG A 1 304 ? -12.131 -6.432 34.711 1.00 97.69 304 ARG A CA 1
ATOM 2272 C C . ARG A 1 304 ? -12.408 -4.995 34.277 1.00 97.69 304 ARG A C 1
ATOM 2274 O O . ARG A 1 304 ? -11.813 -4.083 34.846 1.00 97.69 304 ARG A O 1
ATOM 2281 N N . ILE A 1 305 ? -13.346 -4.785 33.351 1.00 97.81 305 ILE A N 1
ATOM 2282 C CA . ILE A 1 305 ? -13.751 -3.440 32.909 1.00 97.81 305 ILE A CA 1
ATOM 2283 C C . ILE A 1 305 ? -14.268 -2.634 34.108 1.00 97.81 305 ILE A C 1
ATOM 2285 O O . ILE A 1 305 ? -13.864 -1.495 34.312 1.00 97.81 305 ILE A O 1
ATOM 2289 N N . ASN A 1 306 ? -15.101 -3.235 34.963 1.00 98.00 306 ASN A N 1
ATOM 2290 C CA . ASN A 1 306 ? -15.656 -2.577 36.149 1.00 98.00 306 ASN A CA 1
ATOM 2291 C C . ASN A 1 306 ? -14.596 -2.212 37.197 1.00 98.00 306 ASN A C 1
ATOM 2293 O O . ASN A 1 306 ? -14.701 -1.160 37.827 1.00 98.00 306 ASN A O 1
ATOM 2297 N N . LEU A 1 307 ? -13.586 -3.060 37.406 1.00 98.06 307 LEU A N 1
ATOM 2298 C CA . LEU A 1 307 ? -12.480 -2.755 38.314 1.00 98.06 307 LEU A CA 1
ATOM 2299 C C . LEU A 1 307 ? -11.603 -1.622 37.777 1.00 98.06 307 LEU A C 1
ATOM 2301 O O . LEU A 1 307 ? -11.215 -0.758 38.564 1.00 98.06 307 LEU A O 1
ATOM 2305 N N . HIS A 1 308 ? -11.352 -1.586 36.468 1.00 95.38 308 HIS A N 1
ATOM 2306 C CA . HIS A 1 308 ? -10.610 -0.501 35.829 1.00 95.38 308 HIS A CA 1
ATOM 2307 C C . HIS A 1 308 ? -11.395 0.813 35.854 1.00 95.38 308 HIS A C 1
ATOM 2309 O O . HIS A 1 308 ? -10.871 1.815 36.329 1.00 95.38 308 HIS A O 1
ATOM 2315 N N . ALA A 1 309 ? -12.680 0.793 35.487 1.00 95.50 309 ALA A N 1
ATOM 2316 C CA . ALA A 1 309 ? -13.569 1.956 35.553 1.00 95.50 309 ALA A CA 1
ATOM 2317 C C . ALA A 1 309 ? -13.685 2.543 36.975 1.00 95.50 309 ALA A C 1
ATOM 2319 O O . ALA A 1 309 ? -13.936 3.733 37.148 1.00 95.50 309 ALA A O 1
ATOM 2320 N N . LYS A 1 310 ? -13.504 1.711 38.010 1.00 95.00 310 LYS A N 1
ATOM 2321 C CA . LYS A 1 310 ? -13.488 2.124 39.425 1.00 95.00 310 LYS A CA 1
ATOM 2322 C C . LYS A 1 310 ? -12.095 2.475 39.956 1.00 95.00 310 LYS A C 1
ATOM 2324 O O . LYS A 1 310 ? -11.977 2.751 41.147 1.00 95.00 310 LYS A O 1
ATOM 2329 N N . GLY A 1 311 ? -11.048 2.390 39.134 1.00 93.56 311 GLY A N 1
ATOM 2330 C CA . GLY A 1 311 ? -9.659 2.612 39.545 1.00 93.56 311 GLY A CA 1
ATOM 2331 C C . GLY A 1 311 ? -9.127 1.595 40.563 1.00 93.56 311 GLY A C 1
ATOM 2332 O O . GLY A 1 311 ? -8.137 1.861 41.233 1.00 93.56 311 GLY A O 1
ATOM 2333 N N . LYS A 1 312 ? -9.781 0.436 40.720 1.00 95.62 312 LYS A N 1
ATOM 2334 C CA . LYS A 1 312 ? -9.392 -0.597 41.697 1.00 95.62 312 LYS A CA 1
ATOM 2335 C C . LYS A 1 312 ? -8.327 -1.550 41.163 1.00 95.62 312 LYS A C 1
ATOM 2337 O O . LYS A 1 312 ? -7.522 -2.061 41.932 1.00 95.62 312 LYS A O 1
ATOM 2342 N N . SER A 1 313 ? -8.359 -1.832 39.864 1.00 94.00 313 SER A N 1
ATOM 2343 C CA . SER A 1 313 ? -7.360 -2.647 39.171 1.00 94.00 313 SER A CA 1
ATOM 2344 C C . SER A 1 313 ? -7.325 -2.210 37.713 1.00 94.00 313 SER A C 1
ATOM 2346 O O . SER A 1 313 ? -8.321 -2.352 37.005 1.00 94.00 313 SER A O 1
ATOM 2348 N N . LEU A 1 314 ? -6.213 -1.607 37.292 1.00 90.81 314 LEU A N 1
ATOM 2349 C CA . LEU A 1 314 ? -6.079 -1.047 35.952 1.00 90.81 314 LEU A CA 1
ATOM 2350 C C . LEU A 1 314 ? -5.705 -2.135 34.935 1.00 90.81 314 LEU A C 1
ATOM 2352 O O . LEU A 1 314 ? -4.925 -3.035 35.237 1.00 90.81 314 LEU A O 1
ATOM 2356 N N . MET A 1 315 ? -6.277 -2.060 33.730 1.00 89.75 315 MET A N 1
ATOM 2357 C CA . MET A 1 315 ? -5.935 -2.956 32.620 1.00 89.75 315 MET A CA 1
ATOM 2358 C C . MET A 1 315 ? -4.649 -2.538 31.902 1.00 89.75 315 MET A C 1
ATOM 2360 O O . MET A 1 315 ? -4.038 -3.370 31.233 1.00 89.75 315 MET A O 1
ATOM 2364 N N . TRP A 1 316 ? -4.288 -1.264 32.028 1.00 88.88 316 TRP A N 1
ATOM 2365 C CA . TRP A 1 316 ? -3.163 -0.583 31.406 1.00 88.88 316 TRP A CA 1
ATOM 2366 C C . TRP A 1 316 ? -2.903 0.739 32.129 1.00 88.88 316 TRP A C 1
ATOM 2368 O O . TRP A 1 316 ? -3.803 1.174 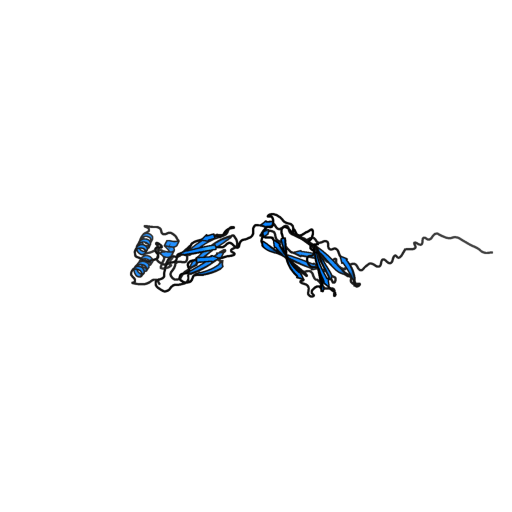32.889 1.00 88.88 316 TRP A O 1
#